Protein AF-0000000084953734 (afdb_homodimer)

Secondary structure (DSSP, 8-state):
--BTTTEEEEEEEEETTEEEEEEEE-TT-THHHHSSTTS----HHHHHHHHHHHHHHHHTSEEEEEEEEEEEE-S---TTT--EEEEEEEEEE-TTSEEEEEEEEEETTEEEEEEEEEEEEE-/--BTTTEEEEEEEEETTEEEEEEEE-TT-THHHHSSTTS----HHHHHHHHHHHHHHHHTSEEEEEEEEEEEE-S---TTT--EEEEEEEEEE-TTSEEEEEEEEEETTEEEEEEEEEEEEE-

Foldseek 3Di:
DCDPQQKHWDDWDADPQGIKTKMFGDLPHCVQCVPDHPQRWDDPVVVVVVVQVVRCVVVVFHKDFDDWPDKDFDDTDNCVVVGMKMWDWGWDADPVQKIWIWTFIADVPGTGMTTITIIHTDD/DCEPQQKHWDDWDADPFGIKTKMFGDLPHCVQCVPDHPQRWDDPVVVVVVVQVVRCVVVVFHKDFDDWPDKDFDDTDNCVVVGMKMWDWGWDADPVQKIWIWTFIADVPGTGMTTITIIHTDD

pLDDT: mean 95.84, std 5.37, range [70.44, 98.94]

Nearest PDB structures (foldseek):
  4h4g-assembly2_E-2  TM=8.664E-01  e=2.324E-06  Burkholderia thailandensis E264
  4h4g-assembly1_A  TM=8.401E-01  e=1.691E-05  Burkholderia thailandensis E264
  5buy-assembly1_C  TM=8.131E-01  e=1.912E-04  Francisella tularensis subsp. tularensis SCHU S4
  5byu-assembly1_D  TM=7.017E-01  e=2.161E-03  Legionella pneumophila subsp. pneumophila str. Philadelphia 1
  1tbu-assembly1_D  TM=6.366E-01  e=4.675E-03  Saccharomyces cerevisiae

Organism: Tannerella forsythia (strain ATCC 43037 / JCM 10827 / CCUG 21028 A / KCTC 5666 / FDC 338) (NCBI:txid203275)

InterPro domains:
  IPR029069 HotDog domain superfamily [SSF54637] (21-118)
  IPR054545 ApeI dehydratase-like [PF22818] (15-90)

Solvent-accessible surface area (backbone atoms only — not comparable to full-atom values): 12981 Å² total; per-residue (Å²): 116,47,70,76,59,45,28,38,83,73,44,79,44,81,47,99,54,33,38,33,35,35,32,36,48,40,62,79,35,68,63,33,58,55,74,36,69,96,50,50,48,61,55,64,51,55,56,54,50,48,50,52,54,52,50,24,64,73,66,71,52,48,69,43,74,37,30,39,57,33,34,40,46,71,44,85,44,34,38,89,79,49,40,55,40,34,39,44,36,37,55,47,72,46,95,85,56,40,30,40,37,33,38,40,34,26,48,91,92,45,65,31,30,41,41,32,36,33,31,34,72,58,131,118,48,70,77,60,46,27,39,83,75,45,78,43,81,48,98,53,32,38,33,36,36,32,36,47,40,63,80,37,68,62,35,59,55,73,35,69,96,51,49,48,60,55,65,51,54,55,55,50,48,51,51,54,51,49,24,64,72,66,71,53,50,68,40,75,37,32,39,58,34,35,38,45,71,45,87,44,34,39,89,79,49,40,54,40,34,39,43,36,36,55,46,73,46,94,82,56,38,30,40,38,35,39,41,34,26,47,91,92,46,65,31,31,41,44,32,36,32,30,34,72,58,133

Radius of gyration: 17.46 Å; Cα contacts (8 Å, |Δi|>4): 539; chains: 2; bounding box: 42×48×39 Å

Sequence (246 aa):
MLNNTFYTIRKRTDTEGGVDYRVSLNASHVIYEAHFPGNPVTPGVCIIQMVKELVEAYRDTTFLLRTIKNVKFMKVIDPRIVGELTFALNVTTQDDGMTIVSGIVGEGDTIFSKINLIFEEVKMLNNTFYTIRKRTDTEGGVDYRVSLNASHVIYEAHFPGNPVTPGVCIIQMVKELVEAYRDTTFLLRTIKNVKFMKVIDPRIVGELTFALNVTTQDDGMTIVSGIVGEGDTIFSKINLIFEEVK

Structure (mmCIF, N/CA/C/O backbone):
data_AF-0000000084953734-model_v1
#
loop_
_entity.id
_entity.type
_entity.pdbx_description
1 polymer '3-hydroxyacyl-ACP dehydratase'
#
loop_
_atom_site.group_PDB
_atom_site.id
_atom_site.type_symbol
_atom_site.label_atom_id
_atom_site.label_alt_id
_atom_site.label_comp_id
_atom_site.label_asym_id
_atom_site.label_entity_id
_atom_site.label_seq_id
_atom_site.pdbx_PDB_ins_code
_atom_site.Cartn_x
_atom_site.Cartn_y
_atom_site.Cartn_z
_atom_site.occupancy
_atom_site.B_iso_or_equiv
_atom_site.auth_seq_id
_atom_site.auth_comp_id
_atom_site.auth_asym_id
_atom_site.auth_atom_id
_atom_site.pdbx_PDB_model_num
ATOM 1 N N . MET A 1 1 ? -1.909 -4.004 -13.391 1 82 1 MET A N 1
ATOM 2 C CA . MET A 1 1 ? -1.635 -2.582 -13.211 1 82 1 MET A CA 1
ATOM 3 C C . MET A 1 1 ? -0.138 -2.303 -13.289 1 82 1 MET A C 1
ATOM 5 O O . MET A 1 1 ? 0.301 -1.466 -14.078 1 82 1 MET A O 1
ATOM 9 N N . LEU A 1 2 ? 0.682 -2.992 -12.555 1 90.12 2 LEU A N 1
ATOM 10 C CA . LEU A 1 2 ? 2.105 -2.688 -12.461 1 90.12 2 LEU A CA 1
ATOM 11 C C . LEU A 1 2 ? 2.92 -3.617 -13.352 1 90.12 2 LEU A C 1
ATOM 13 O O . LEU A 1 2 ? 4.023 -3.266 -13.781 1 90.12 2 LEU A O 1
ATOM 17 N N . ASN A 1 3 ? 2.32 -4.785 -13.602 1 90.44 3 ASN A N 1
ATOM 18 C CA . ASN A 1 3 ? 3.061 -5.758 -14.398 1 90.44 3 ASN A CA 1
ATOM 19 C C . ASN A 1 3 ? 3.271 -5.273 -15.828 1 90.44 3 ASN A C 1
ATOM 21 O O . ASN A 1 3 ? 2.348 -4.746 -16.453 1 90.44 3 ASN A O 1
ATOM 25 N N . ASN A 1 4 ? 4.473 -5.418 -16.266 1 92 4 ASN A N 1
ATOM 26 C CA . ASN A 1 4 ? 4.922 -5.09 -17.625 1 92 4 ASN A CA 1
ATOM 27 C C . ASN A 1 4 ? 5.148 -3.592 -17.781 1 92 4 ASN A C 1
ATOM 29 O O . ASN A 1 4 ? 5.406 -3.119 -18.891 1 92 4 ASN A O 1
ATOM 33 N N . THR A 1 5 ? 4.949 -2.834 -16.766 1 94.44 5 THR A N 1
ATOM 34 C CA . THR A 1 5 ? 5.336 -1.428 -16.75 1 94.44 5 THR A CA 1
ATOM 35 C C . THR A 1 5 ? 6.328 -1.154 -15.633 1 94.44 5 THR A C 1
ATOM 37 O O . THR A 1 5 ? 7.52 -0.959 -15.883 1 94.44 5 THR A O 1
ATOM 40 N N . PHE A 1 6 ? 5.895 -1.446 -14.492 1 96.69 6 PHE A N 1
ATOM 41 C CA . PHE A 1 6 ? 6.715 -1.192 -13.32 1 96.69 6 PHE A CA 1
ATOM 42 C C . PHE A 1 6 ? 7.648 -2.365 -13.047 1 96.69 6 PHE A C 1
ATOM 44 O O . PHE A 1 6 ? 8.781 -2.172 -12.602 1 96.69 6 PHE A O 1
ATOM 51 N N . TYR A 1 7 ? 7.125 -3.521 -13.297 1 98.31 7 TYR A N 1
ATOM 52 C CA . TYR A 1 7 ? 7.945 -4.719 -13.148 1 98.31 7 TYR A CA 1
ATOM 53 C C . TYR A 1 7 ? 7.586 -5.762 -14.203 1 98.31 7 TYR A C 1
ATOM 55 O O . TYR A 1 7 ? 6.582 -5.629 -14.898 1 98.31 7 TYR A O 1
ATOM 63 N N . THR A 1 8 ? 8.461 -6.773 -14.359 1 98.56 8 THR A N 1
ATOM 64 C CA . THR A 1 8 ? 8.234 -7.902 -15.25 1 98.56 8 THR A CA 1
ATOM 65 C C . THR A 1 8 ? 8.547 -9.219 -14.547 1 98.56 8 THR A C 1
ATOM 67 O O . THR A 1 8 ? 9.547 -9.328 -13.836 1 98.56 8 THR A O 1
ATOM 70 N N . ILE A 1 9 ? 7.68 -10.195 -14.727 1 98.69 9 ILE A N 1
ATOM 71 C CA . ILE A 1 9 ? 7.91 -11.523 -14.164 1 98.69 9 ILE A CA 1
ATOM 72 C C . ILE A 1 9 ? 8.953 -12.258 -15.008 1 98.69 9 ILE A C 1
ATOM 74 O O . ILE A 1 9 ? 8.805 -12.383 -16.219 1 98.69 9 ILE A O 1
ATOM 78 N N . ARG A 1 10 ? 9.953 -12.727 -14.328 1 98.56 10 ARG A N 1
ATOM 79 C CA . ARG A 1 10 ? 11.023 -13.438 -15.008 1 98.56 10 ARG A CA 1
ATOM 80 C C . ARG A 1 10 ? 10.875 -14.945 -14.836 1 98.56 10 ARG A C 1
ATOM 82 O O . ARG A 1 10 ? 11.219 -15.719 -15.742 1 98.56 10 ARG A O 1
ATOM 89 N N . LYS A 1 11 ? 10.406 -15.352 -13.688 1 98.62 11 LYS A N 1
ATOM 90 C CA . LYS A 1 11 ? 10.273 -16.766 -13.383 1 98.62 11 LYS A CA 1
ATOM 91 C C . LYS A 1 11 ? 9.211 -17.016 -12.312 1 98.62 11 LYS A C 1
ATOM 93 O O . LYS A 1 11 ? 9.102 -16.234 -11.352 1 98.62 11 LYS A O 1
ATOM 98 N N . ARG A 1 12 ? 8.438 -17.984 -12.484 1 98.75 12 ARG A N 1
ATOM 99 C CA . ARG A 1 12 ? 7.508 -18.484 -11.477 1 98.75 12 ARG A CA 1
ATOM 100 C C . ARG A 1 12 ? 7.867 -19.906 -11.062 1 98.75 12 ARG A C 1
ATOM 102 O O . ARG A 1 12 ? 8.164 -20.75 -11.914 1 98.75 12 ARG A O 1
ATOM 109 N N . THR A 1 13 ? 7.895 -20.203 -9.773 1 98.75 13 THR A N 1
ATOM 110 C CA . THR A 1 13 ? 8.125 -21.547 -9.25 1 98.75 13 THR A CA 1
ATOM 111 C C . THR A 1 13 ? 7.082 -21.891 -8.188 1 98.75 13 THR A C 1
ATOM 113 O O . THR A 1 13 ? 7.082 -21.312 -7.098 1 98.75 13 THR A O 1
ATOM 116 N N . ASP A 1 14 ? 6.273 -22.875 -8.539 1 98.56 14 ASP A N 1
ATOM 117 C CA . ASP A 1 14 ? 5.289 -23.312 -7.559 1 98.56 14 ASP A CA 1
ATOM 118 C C . ASP A 1 14 ? 5.949 -24.094 -6.426 1 98.56 14 ASP A C 1
ATOM 120 O O . ASP A 1 14 ? 6.844 -24.906 -6.664 1 98.56 14 ASP A O 1
ATOM 124 N N . THR A 1 15 ? 5.539 -23.734 -5.242 1 98.38 15 THR A N 1
ATOM 125 C CA . THR A 1 15 ? 6.031 -24.438 -4.066 1 98.38 15 THR A CA 1
ATOM 126 C C . THR A 1 15 ? 4.898 -25.203 -3.375 1 98.38 15 THR A C 1
ATOM 128 O O . THR A 1 15 ? 3.734 -25.078 -3.762 1 98.38 15 THR A O 1
ATOM 131 N N . GLU A 1 16 ? 5.215 -26.078 -2.4 1 96.75 16 GLU A N 1
ATOM 132 C CA . GLU A 1 16 ? 4.199 -26.859 -1.69 1 96.75 16 GLU A CA 1
ATOM 133 C C . GLU A 1 16 ? 3.203 -25.938 -0.986 1 96.75 16 GLU A C 1
ATOM 135 O O . GLU A 1 16 ? 2.01 -26.234 -0.926 1 96.75 16 GLU A O 1
ATOM 140 N N . GLY A 1 17 ? 3.596 -24.766 -0.57 1 97.56 17 GLY A N 1
ATOM 141 C CA . GLY A 1 17 ? 2.736 -23.906 0.231 1 97.56 17 GLY A CA 1
ATOM 142 C C . GLY A 1 17 ? 2.406 -22.578 -0.448 1 97.56 17 GLY A C 1
ATOM 143 O O . GLY A 1 17 ? 1.761 -21.719 0.146 1 97.56 17 GLY A O 1
ATOM 144 N N . GLY A 1 18 ? 2.848 -22.562 -1.749 1 98.62 18 GLY A N 1
ATOM 145 C CA . GLY A 1 18 ? 2.625 -21.266 -2.393 1 98.62 18 GLY A CA 1
ATOM 146 C C . GLY A 1 18 ? 3.393 -21.109 -3.691 1 98.62 18 GLY A C 1
ATOM 147 O O . GLY A 1 18 ? 3.312 -21.969 -4.574 1 98.62 18 GLY A O 1
ATOM 148 N N . VAL A 1 19 ? 4.059 -20.062 -3.82 1 98.88 19 VAL A N 1
ATOM 149 C CA . VAL A 1 19 ? 4.691 -19.75 -5.098 1 98.88 19 VAL A CA 1
ATOM 150 C C . VAL A 1 19 ? 5.848 -18.781 -4.883 1 98.88 19 VAL A C 1
ATOM 152 O O . VAL A 1 19 ? 5.77 -17.891 -4.027 1 98.88 19 VAL A O 1
ATOM 155 N N . ASP A 1 20 ? 6.934 -18.938 -5.637 1 98.88 20 ASP A N 1
ATOM 156 C CA . ASP A 1 20 ? 8.039 -17.984 -5.727 1 98.88 20 ASP A CA 1
ATOM 157 C C . ASP A 1 20 ? 8.062 -17.281 -7.086 1 98.88 20 ASP A C 1
ATOM 159 O O . ASP A 1 20 ? 7.848 -17.922 -8.117 1 98.88 20 ASP A O 1
ATOM 163 N N . TYR A 1 21 ? 8.234 -16.031 -7.047 1 98.88 21 TYR A N 1
ATOM 164 C CA . TYR A 1 21 ? 8.438 -15.281 -8.281 1 98.88 21 TYR A CA 1
ATOM 165 C C . TYR A 1 21 ? 9.781 -14.57 -8.281 1 98.88 21 TYR A C 1
ATOM 167 O O . TYR A 1 21 ? 10.203 -14.039 -7.25 1 98.88 21 TYR A O 1
ATOM 175 N N . ARG A 1 22 ? 10.453 -14.617 -9.359 1 98.81 22 ARG A N 1
ATOM 176 C CA . ARG A 1 22 ? 11.523 -13.672 -9.664 1 98.81 22 ARG A CA 1
ATOM 177 C C . ARG A 1 22 ? 11.031 -12.578 -10.609 1 98.81 22 ARG A C 1
ATOM 179 O O . ARG A 1 22 ? 10.43 -12.867 -11.648 1 98.81 22 ARG A O 1
ATOM 186 N N . VAL A 1 23 ? 11.266 -11.336 -10.227 1 98.75 23 VAL A N 1
ATOM 187 C CA . VAL A 1 23 ? 10.797 -10.234 -11.062 1 98.75 23 VAL A CA 1
ATOM 188 C C . VAL A 1 23 ? 11.922 -9.227 -11.273 1 98.75 23 VAL A C 1
ATOM 190 O O . VAL A 1 23 ? 12.836 -9.133 -10.461 1 98.75 23 VAL A O 1
ATOM 193 N N . SER A 1 24 ? 11.852 -8.516 -12.414 1 98.62 24 SER A N 1
ATOM 194 C CA . SER A 1 24 ? 12.734 -7.387 -12.672 1 98.62 24 SER A CA 1
ATOM 195 C C . SER A 1 24 ? 11.984 -6.062 -12.547 1 98.62 24 SER A C 1
ATOM 197 O O . SER A 1 24 ? 10.844 -5.941 -13 1 98.62 24 SER A O 1
ATOM 199 N N . LEU A 1 25 ? 12.688 -5.098 -11.93 1 98.12 25 LEU A N 1
ATOM 200 C CA . LEU A 1 25 ? 12.094 -3.771 -11.797 1 98.12 25 LEU A CA 1
ATOM 201 C C . LEU A 1 25 ? 12.5 -2.877 -12.961 1 98.12 25 LEU A C 1
ATOM 203 O O . LEU A 1 25 ? 13.633 -2.955 -13.445 1 98.12 25 LEU A O 1
ATOM 207 N N . ASN A 1 26 ? 11.586 -2.051 -13.383 1 97.19 26 ASN A N 1
ATOM 208 C CA . ASN A 1 26 ? 11.867 -1.02 -14.375 1 97.19 26 ASN A CA 1
ATOM 209 C C . ASN A 1 26 ? 12.375 0.262 -13.719 1 97.19 26 ASN A C 1
ATOM 211 O O . ASN A 1 26 ? 11.578 1.095 -13.281 1 97.19 26 ASN A O 1
ATOM 215 N N . ALA A 1 27 ? 13.672 0.483 -13.758 1 95.5 27 ALA A N 1
ATOM 216 C CA . ALA A 1 27 ? 14.305 1.595 -13.055 1 95.5 27 ALA A CA 1
ATOM 217 C C . ALA A 1 27 ? 13.922 2.932 -13.68 1 95.5 27 ALA A C 1
ATOM 219 O O . ALA A 1 27 ? 14.109 3.986 -13.07 1 95.5 27 ALA A O 1
ATOM 220 N N . SER A 1 28 ? 13.375 2.898 -14.867 1 94.31 28 SER A N 1
ATOM 221 C CA . SER A 1 28 ? 13.047 4.129 -15.586 1 94.31 28 SER A CA 1
ATOM 222 C C . SER A 1 28 ? 11.586 4.512 -15.383 1 94.31 28 SER A C 1
ATOM 224 O O . SER A 1 28 ? 11.102 5.473 -15.984 1 94.31 28 SER A O 1
ATOM 226 N N . HIS A 1 29 ? 10.898 3.744 -14.617 1 94.31 29 HIS A N 1
ATOM 227 C CA . HIS A 1 29 ? 9.484 4.027 -14.406 1 94.31 29 HIS A CA 1
ATOM 228 C C . HIS A 1 29 ? 9.281 5.402 -13.789 1 94.31 29 HIS A C 1
ATOM 230 O O . HIS A 1 29 ? 10.031 5.801 -12.891 1 94.31 29 HIS A O 1
ATOM 236 N N . VAL A 1 30 ? 8.281 6.086 -14.125 1 90.81 30 VAL A N 1
ATOM 237 C CA . VAL A 1 30 ? 7.996 7.473 -13.766 1 90.81 30 VAL A CA 1
ATOM 238 C C . VAL A 1 30 ? 7.773 7.578 -12.266 1 90.81 30 VAL A C 1
ATOM 240 O O . VAL A 1 30 ? 7.98 8.641 -11.672 1 90.81 30 VAL A O 1
ATOM 243 N N . ILE A 1 31 ? 7.414 6.516 -11.617 1 90.81 31 ILE A N 1
ATOM 244 C CA . ILE A 1 31 ? 7.102 6.531 -10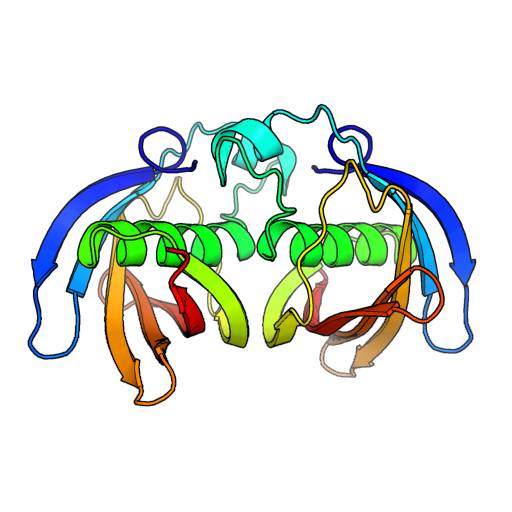.188 1 90.81 31 ILE A CA 1
ATOM 245 C C . ILE A 1 31 ? 8.344 6.922 -9.398 1 90.81 31 ILE A C 1
ATOM 247 O O . ILE A 1 31 ? 8.242 7.516 -8.32 1 90.81 31 ILE A O 1
ATOM 251 N N . TYR A 1 32 ? 9.547 6.57 -9.867 1 91.44 32 TYR A N 1
ATOM 252 C CA . TYR A 1 32 ? 10.789 6.812 -9.141 1 91.44 32 TYR A CA 1
ATOM 253 C C . TYR A 1 32 ? 11.172 8.289 -9.188 1 91.44 32 TYR A C 1
ATOM 255 O O . TYR A 1 32 ? 11.93 8.766 -8.344 1 91.44 32 TYR A O 1
ATOM 263 N N . GLU A 1 33 ? 10.695 8.969 -10.125 1 84.5 33 GLU A N 1
ATOM 264 C CA . GLU A 1 33 ? 10.914 10.414 -10.211 1 84.5 33 GLU A CA 1
ATOM 265 C C . GLU A 1 33 ? 9.922 11.172 -9.336 1 84.5 33 GLU A C 1
ATOM 267 O O . GLU A 1 33 ? 10.258 12.211 -8.766 1 84.5 33 GLU A O 1
ATOM 272 N N . ALA A 1 34 ? 8.711 10.641 -9.141 1 78.69 34 ALA A N 1
ATOM 273 C CA . ALA A 1 34 ? 7.609 11.305 -8.453 1 78.69 34 ALA A CA 1
ATOM 274 C C . ALA A 1 34 ? 7.707 11.109 -6.941 1 78.69 34 ALA A C 1
ATOM 276 O O . ALA A 1 34 ? 7.277 11.969 -6.168 1 78.69 34 ALA A O 1
ATOM 277 N N . HIS A 1 35 ? 8.102 10.094 -6.367 1 78 35 HIS A N 1
ATOM 278 C CA . HIS A 1 35 ? 8.07 9.719 -4.961 1 78 35 HIS A CA 1
ATOM 279 C C . HIS A 1 35 ? 9.211 10.367 -4.188 1 78 35 HIS A C 1
ATOM 281 O O . HIS A 1 35 ? 8.977 11.102 -3.223 1 78 35 HIS A O 1
ATOM 287 N N . PHE A 1 36 ? 10.492 10.25 -4.359 1 80.56 36 PHE A N 1
ATOM 288 C CA . PHE A 1 36 ? 11.695 10.812 -3.766 1 80.56 36 PHE A CA 1
ATOM 289 C C . PHE A 1 36 ? 12.641 11.328 -4.844 1 80.56 36 PHE A C 1
ATOM 291 O O . PHE A 1 36 ? 13.578 10.633 -5.238 1 80.56 36 PHE A O 1
ATOM 298 N N . PRO A 1 37 ? 12.383 12.57 -5.148 1 71.25 37 PRO A N 1
ATOM 299 C CA . PRO A 1 37 ? 13.219 13.055 -6.25 1 71.25 37 PRO A CA 1
ATOM 300 C C . PRO A 1 37 ? 14.711 12.992 -5.93 1 71.25 37 PRO A C 1
ATOM 302 O O . PRO A 1 37 ? 15.133 13.422 -4.852 1 71.25 37 PRO A O 1
ATOM 305 N N . GLY A 1 38 ? 15.508 12.484 -6.859 1 79.69 38 GLY A N 1
ATOM 306 C CA . GLY A 1 38 ? 16.953 12.375 -6.699 1 79.69 38 GLY A CA 1
ATOM 307 C C . GLY A 1 38 ? 17.375 11.133 -5.934 1 79.69 38 GLY A C 1
ATOM 308 O O . GLY A 1 38 ? 18.547 10.758 -5.949 1 79.69 38 GLY A O 1
ATOM 309 N N . ASN A 1 39 ? 16.453 10.445 -5.246 1 88.06 39 ASN A N 1
ATOM 310 C CA . ASN A 1 39 ? 16.672 9.219 -4.484 1 88.06 39 ASN A CA 1
ATOM 311 C C . ASN A 1 39 ? 15.609 8.172 -4.797 1 88.06 39 ASN A C 1
ATOM 313 O O . ASN A 1 39 ? 14.648 8.016 -4.039 1 88.06 39 ASN A O 1
ATOM 317 N N . PRO A 1 40 ? 15.867 7.473 -5.984 1 91.94 40 PRO A N 1
ATOM 318 C CA . PRO A 1 40 ? 14.82 6.543 -6.41 1 91.94 40 PRO A CA 1
ATOM 319 C C . PRO A 1 40 ? 14.656 5.359 -5.461 1 91.94 40 PRO A C 1
ATOM 321 O O . PRO A 1 40 ? 15.57 4.543 -5.32 1 91.94 40 PRO A O 1
ATOM 324 N N . VAL A 1 41 ? 13.594 5.355 -4.734 1 94.75 41 VAL A N 1
ATOM 325 C CA . VAL A 1 41 ? 13.25 4.277 -3.811 1 94.75 41 VAL A CA 1
ATOM 326 C C . VAL A 1 41 ? 11.906 3.672 -4.207 1 94.75 41 VAL A C 1
ATOM 328 O O . VAL A 1 41 ? 10.961 4.398 -4.527 1 94.75 41 VAL A O 1
ATOM 331 N N . THR A 1 42 ? 11.828 2.361 -4.215 1 96.5 42 THR A N 1
ATOM 332 C CA . THR A 1 42 ? 10.57 1.685 -4.508 1 96.5 42 THR A CA 1
ATOM 333 C C . THR A 1 42 ? 9.562 1.92 -3.391 1 96.5 42 THR A C 1
ATOM 335 O O . THR A 1 42 ? 9.805 1.561 -2.236 1 96.5 42 THR A O 1
ATOM 338 N N . PRO A 1 43 ? 8.469 2.482 -3.721 1 95.75 43 PRO A N 1
ATOM 339 C CA . PRO A 1 43 ? 7.484 2.719 -2.668 1 95.75 43 PRO A CA 1
ATOM 340 C C . PRO A 1 43 ? 6.965 1.425 -2.041 1 95.75 43 PRO A C 1
ATOM 342 O O . PRO A 1 43 ? 6.699 0.454 -2.754 1 95.75 43 PRO A O 1
ATOM 345 N N . GLY A 1 44 ? 6.801 1.402 -0.704 1 97.62 44 GLY A N 1
ATOM 346 C CA . GLY A 1 44 ? 6.312 0.228 0.001 1 97.62 44 GLY A CA 1
ATOM 347 C C . GLY A 1 44 ? 4.965 -0.25 -0.5 1 97.62 44 GLY A C 1
ATOM 348 O O . GLY A 1 44 ? 4.73 -1.455 -0.613 1 97.62 44 GLY A O 1
ATOM 349 N N . VAL A 1 45 ? 4.098 0.634 -0.813 1 97.75 45 VAL A N 1
ATOM 350 C CA . VAL A 1 45 ? 2.752 0.282 -1.253 1 97.75 45 VAL A CA 1
ATOM 351 C C . VAL A 1 45 ? 2.818 -0.425 -2.604 1 97.75 45 VAL A C 1
ATOM 353 O O . VAL A 1 45 ? 1.96 -1.252 -2.922 1 97.75 45 VAL A O 1
ATOM 356 N N . CYS A 1 46 ? 3.814 -0.117 -3.447 1 97.19 46 CYS A N 1
ATOM 357 C CA . CYS A 1 46 ? 3.994 -0.836 -4.703 1 97.19 46 CYS A CA 1
ATOM 358 C C . CYS A 1 46 ? 4.363 -2.293 -4.449 1 97.19 46 CYS A C 1
ATOM 360 O O . CYS A 1 46 ? 3.902 -3.188 -5.16 1 97.19 46 CYS A O 1
ATOM 362 N N . ILE A 1 47 ? 5.215 -2.516 -3.455 1 98.62 47 ILE A N 1
ATOM 363 C CA . ILE A 1 47 ? 5.586 -3.879 -3.088 1 98.62 47 ILE A CA 1
ATOM 364 C C . ILE A 1 47 ? 4.332 -4.676 -2.73 1 98.62 47 ILE A C 1
ATOM 366 O O . ILE A 1 47 ? 4.156 -5.805 -3.189 1 98.62 47 ILE A O 1
ATOM 370 N N . ILE A 1 48 ? 3.434 -4.086 -1.978 1 98.81 48 ILE A N 1
ATOM 371 C CA . ILE A 1 48 ? 2.197 -4.742 -1.567 1 98.81 48 ILE A CA 1
ATOM 372 C C . ILE A 1 48 ? 1.327 -5.016 -2.791 1 98.81 48 ILE A C 1
ATOM 374 O O . ILE A 1 48 ? 0.769 -6.105 -2.934 1 98.81 48 ILE A O 1
ATOM 378 N N . GLN A 1 49 ? 1.215 -4.016 -3.67 1 97.81 49 GLN A N 1
ATOM 379 C CA . GLN A 1 49 ? 0.434 -4.188 -4.891 1 97.81 49 GLN A CA 1
ATOM 380 C C . GLN A 1 49 ? 1.01 -5.301 -5.758 1 97.81 49 GLN A C 1
ATOM 382 O O . GLN A 1 49 ? 0.262 -6.082 -6.352 1 97.81 49 GLN A O 1
ATOM 387 N N . MET A 1 50 ? 2.33 -5.348 -5.836 1 98.5 50 MET A N 1
ATOM 388 C CA . MET A 1 50 ? 2.971 -6.422 -6.594 1 98.5 50 MET A CA 1
ATOM 389 C C . MET A 1 50 ? 2.596 -7.785 -6.027 1 98.5 50 MET A C 1
ATOM 391 O O . MET A 1 50 ? 2.289 -8.711 -6.781 1 98.5 50 MET A O 1
ATOM 395 N N . VAL A 1 51 ? 2.621 -7.898 -4.727 1 98.88 51 VAL A N 1
ATOM 396 C CA . VAL A 1 51 ? 2.254 -9.164 -4.098 1 98.88 51 VAL A CA 1
ATOM 397 C C . VAL A 1 51 ? 0.835 -9.555 -4.508 1 98.88 51 VAL A C 1
ATOM 399 O O . VAL A 1 51 ? 0.583 -10.703 -4.879 1 98.88 51 VAL A O 1
ATOM 402 N N . LYS A 1 52 ? -0.067 -8.609 -4.426 1 98.19 52 LYS A N 1
ATOM 403 C CA . LYS A 1 52 ? -1.44 -8.891 -4.836 1 98.19 52 LYS A CA 1
ATOM 404 C C . LYS A 1 52 ? -1.492 -9.406 -6.273 1 98.19 52 LYS A C 1
ATOM 406 O O . LYS A 1 52 ? -2.135 -10.422 -6.551 1 98.19 52 LYS A O 1
ATOM 411 N N . GLU A 1 53 ? -0.849 -8.688 -7.168 1 97.62 53 GLU A N 1
ATOM 412 C CA . GLU A 1 53 ? -0.888 -9.047 -8.578 1 97.62 53 GLU A CA 1
ATOM 413 C C . GLU A 1 53 ? -0.266 -10.422 -8.82 1 97.62 53 GLU A C 1
ATOM 415 O O . GLU A 1 53 ? -0.771 -11.203 -9.633 1 97.62 53 GLU A O 1
ATOM 420 N N . LEU A 1 54 ? 0.822 -10.727 -8.133 1 98.75 54 LEU A N 1
ATOM 421 C CA . LEU A 1 54 ? 1.509 -12 -8.289 1 98.75 54 LEU A CA 1
ATOM 422 C C . LEU A 1 54 ? 0.638 -13.148 -7.789 1 98.75 54 LEU A C 1
ATOM 424 O O . LEU A 1 54 ? 0.569 -14.203 -8.43 1 98.75 54 LEU A O 1
ATOM 428 N N . VAL A 1 55 ? -0.004 -12.945 -6.664 1 98.5 55 VAL A N 1
ATOM 429 C CA . VAL A 1 55 ? -0.85 -14.008 -6.129 1 98.5 55 VAL A CA 1
ATOM 430 C C . VAL A 1 55 ? -2.074 -14.195 -7.023 1 98.5 55 VAL A C 1
ATOM 432 O O . VAL A 1 55 ? -2.553 -15.32 -7.207 1 98.5 55 VAL A O 1
ATOM 435 N N . GLU A 1 56 ? -2.609 -13.07 -7.566 1 97.19 56 GLU A N 1
ATOM 436 C CA . GLU A 1 56 ? -3.705 -13.188 -8.523 1 97.19 56 GLU A CA 1
ATOM 437 C C . GLU A 1 56 ? -3.293 -14.008 -9.734 1 97.19 56 GLU A C 1
ATOM 439 O O . GLU A 1 56 ? -4.066 -14.836 -10.227 1 97.19 56 GLU A O 1
ATOM 444 N N . ALA A 1 57 ? -2.086 -13.812 -10.242 1 97.56 57 ALA A N 1
ATOM 445 C CA . ALA A 1 57 ? -1.569 -14.602 -11.359 1 97.56 57 ALA A CA 1
ATOM 446 C C . ALA A 1 57 ? -1.42 -16.062 -10.969 1 97.56 57 ALA A C 1
ATOM 448 O O . ALA A 1 57 ? -1.742 -16.953 -11.758 1 97.56 57 ALA A O 1
ATOM 449 N N . TYR A 1 58 ? -0.998 -16.297 -9.781 1 98.5 58 TYR A N 1
ATOM 450 C CA . TYR A 1 58 ? -0.795 -17.641 -9.266 1 98.5 58 TYR A CA 1
ATOM 451 C C . TYR A 1 58 ? -2.119 -18.391 -9.156 1 98.5 58 TYR A C 1
ATOM 453 O O . TYR A 1 58 ? -2.213 -19.562 -9.539 1 98.5 58 TYR A O 1
ATOM 461 N N . ARG A 1 59 ? -3.113 -17.688 -8.711 1 97.44 59 ARG A N 1
ATOM 462 C CA . ARG A 1 59 ? -4.391 -18.328 -8.414 1 97.44 59 ARG A CA 1
ATOM 463 C C . ARG A 1 59 ? -5.375 -18.156 -9.57 1 97.44 59 ARG A C 1
ATOM 465 O O . ARG A 1 59 ? -6.465 -18.719 -9.555 1 97.44 59 ARG A O 1
ATOM 472 N N . ASP A 1 60 ? -5 -17.328 -10.555 1 96 60 ASP A N 1
ATOM 473 C CA . ASP A 1 60 ? -5.844 -17.031 -11.703 1 96 60 ASP A CA 1
ATOM 474 C C . ASP A 1 60 ? -7.211 -16.516 -11.266 1 96 60 ASP A C 1
ATOM 476 O O . ASP A 1 60 ? -8.242 -17.047 -11.672 1 96 60 ASP A O 1
ATOM 480 N N . THR A 1 61 ? -7.207 -15.602 -10.398 1 94.94 61 THR A N 1
ATOM 481 C CA . THR A 1 61 ? -8.414 -14.969 -9.875 1 94.94 61 THR A CA 1
ATOM 482 C C . THR A 1 61 ? -8.148 -13.516 -9.5 1 94.94 61 THR A C 1
ATOM 484 O O . THR A 1 61 ? -7.023 -13.031 -9.617 1 94.94 61 THR A O 1
ATOM 487 N N . THR A 1 62 ? -9.156 -12.75 -9.117 1 93.75 62 THR A N 1
ATOM 488 C CA . THR A 1 62 ? -9.055 -11.375 -8.664 1 93.75 62 THR A CA 1
ATOM 489 C C . THR A 1 62 ? -9.281 -11.289 -7.156 1 93.75 62 THR A C 1
ATOM 491 O O . THR A 1 62 ? -10.172 -11.953 -6.617 1 93.75 62 THR A O 1
ATOM 494 N N . PHE A 1 63 ? -8.469 -10.453 -6.504 1 95.25 63 PHE A N 1
ATOM 495 C CA . PHE A 1 63 ? -8.547 -10.344 -5.051 1 95.25 63 PHE A CA 1
ATOM 496 C C . PHE A 1 63 ? -8.836 -8.914 -4.629 1 95.25 63 PHE A C 1
ATOM 498 O O . PHE A 1 63 ? -8.43 -7.961 -5.305 1 95.25 63 PHE A O 1
ATOM 505 N N . LEU A 1 64 ? -9.594 -8.805 -3.551 1 95.75 64 LEU A N 1
ATOM 506 C CA . LEU A 1 64 ? -9.68 -7.574 -2.768 1 95.75 64 LEU A CA 1
ATOM 507 C C . LEU A 1 64 ? -8.789 -7.652 -1.531 1 95.75 64 LEU A C 1
ATOM 509 O O . LEU A 1 64 ? -8.812 -8.656 -0.81 1 95.75 64 LEU A O 1
ATOM 513 N N . LEU A 1 65 ? -7.938 -6.68 -1.323 1 98 65 LEU A N 1
ATOM 514 C CA . LEU A 1 65 ? -7.152 -6.586 -0.096 1 98 65 LEU A CA 1
ATOM 515 C C . LEU A 1 65 ? -8.039 -6.227 1.091 1 98 65 LEU A C 1
ATOM 517 O O . LEU A 1 65 ? -8.617 -5.137 1.132 1 98 65 LEU A O 1
ATOM 521 N N . ARG A 1 66 ? -8.117 -7.148 2.07 1 98.5 66 ARG A N 1
ATOM 522 C CA . ARG A 1 66 ? -9.039 -6.934 3.184 1 98.5 66 ARG A CA 1
ATOM 523 C C . ARG A 1 66 ? -8.289 -6.434 4.418 1 98.5 66 ARG A C 1
ATOM 525 O O . ARG A 1 66 ? -8.773 -5.551 5.129 1 98.5 66 ARG A O 1
ATOM 532 N N . THR A 1 67 ? -7.176 -7.086 4.68 1 98.88 67 THR A N 1
ATOM 533 C CA . THR A 1 67 ? -6.406 -6.738 5.867 1 98.88 67 THR A CA 1
ATOM 534 C C . THR A 1 67 ? -4.906 -6.809 5.582 1 98.88 67 THR A C 1
ATOM 536 O O . THR A 1 67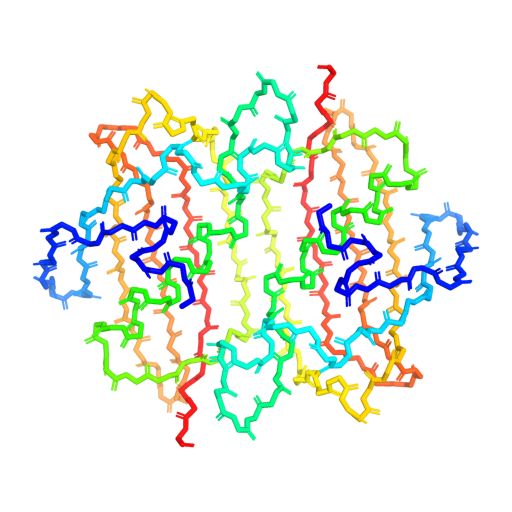 ? -4.441 -7.738 4.918 1 98.88 67 THR A O 1
ATOM 539 N N . ILE A 1 68 ? -4.23 -5.805 5.949 1 98.94 68 ILE A N 1
ATOM 540 C CA . ILE A 1 68 ? -2.787 -5.918 6.125 1 98.94 68 ILE A CA 1
ATOM 541 C C . ILE A 1 68 ? -2.467 -6.203 7.59 1 98.94 68 ILE A C 1
ATOM 543 O O . ILE A 1 68 ? -2.57 -5.316 8.438 1 98.94 68 ILE A O 1
ATOM 547 N N . LYS A 1 69 ? -2.123 -7.441 7.828 1 98.88 69 LYS A N 1
ATOM 548 C CA . LYS A 1 69 ? -1.861 -7.844 9.203 1 98.88 69 LYS A CA 1
ATOM 549 C C . LYS A 1 69 ? -0.558 -7.238 9.719 1 98.88 69 LYS A C 1
ATOM 551 O O . LYS A 1 69 ? -0.491 -6.766 10.852 1 98.88 69 LYS A O 1
ATOM 556 N N . ASN A 1 70 ? 0.444 -7.348 8.922 1 98.81 70 ASN A N 1
ATOM 557 C CA . ASN A 1 70 ? 1.743 -6.754 9.219 1 98.81 70 ASN A CA 1
ATOM 558 C C . ASN A 1 70 ? 2.646 -6.742 7.988 1 98.81 70 ASN A C 1
ATOM 560 O O . ASN A 1 70 ? 2.744 -7.742 7.273 1 98.81 70 ASN A O 1
ATOM 564 N N . VAL A 1 71 ? 3.264 -5.645 7.77 1 98.94 71 VAL A N 1
ATOM 565 C CA . VAL A 1 71 ? 4.332 -5.555 6.781 1 98.94 71 VAL A CA 1
ATOM 566 C C . VAL A 1 71 ? 5.504 -4.758 7.355 1 98.94 71 VAL A C 1
ATOM 568 O O . VAL A 1 71 ? 5.309 -3.678 7.918 1 98.94 71 VAL A O 1
ATOM 571 N N . LYS A 1 72 ? 6.66 -5.281 7.262 1 98.94 72 LYS A N 1
ATOM 572 C CA . LYS A 1 72 ? 7.891 -4.594 7.648 1 98.94 72 LYS A CA 1
ATOM 573 C C . LYS A 1 72 ? 8.789 -4.348 6.438 1 98.94 72 LYS A C 1
ATOM 575 O O . LYS A 1 72 ? 9.094 -5.277 5.691 1 98.94 72 LYS A O 1
ATOM 580 N N . PHE A 1 73 ? 9.086 -3.127 6.23 1 98.81 73 PHE A N 1
ATOM 581 C CA . PHE A 1 73 ? 10.039 -2.744 5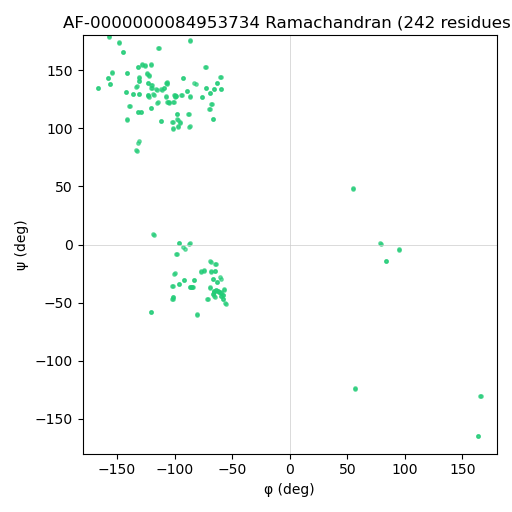.199 1 98.81 73 PHE A CA 1
ATOM 582 C C . PHE A 1 73 ? 11.422 -2.521 5.797 1 98.81 73 PHE A C 1
ATOM 584 O O . PHE A 1 73 ? 11.727 -1.432 6.285 1 98.81 73 PHE A O 1
ATOM 591 N N . MET A 1 74 ? 12.227 -3.467 5.629 1 98.19 74 MET A N 1
ATOM 592 C CA . MET A 1 74 ? 13.477 -3.557 6.383 1 98.19 74 MET A CA 1
ATOM 593 C C . MET A 1 74 ? 14.57 -2.725 5.727 1 98.19 74 MET A C 1
ATOM 595 O O . MET A 1 74 ? 15.469 -2.225 6.406 1 98.19 74 MET A O 1
ATOM 599 N N . LYS A 1 75 ? 14.602 -2.686 4.48 1 97.5 75 LYS A N 1
ATOM 600 C CA . LYS A 1 75 ? 15.562 -1.933 3.676 1 97.5 75 LYS A CA 1
ATOM 601 C C . LYS A 1 75 ? 14.891 -1.32 2.449 1 97.5 75 LYS A C 1
ATOM 603 O O . LYS A 1 75 ? 13.945 -1.893 1.901 1 97.5 75 LYS A O 1
ATOM 608 N N . VAL A 1 76 ? 15.367 -0.186 2.047 1 96.75 76 VAL A N 1
ATOM 609 C CA . VAL A 1 76 ? 14.836 0.439 0.84 1 96.75 76 VAL A CA 1
ATOM 610 C C . VAL A 1 76 ? 15.32 -0.323 -0.392 1 96.75 76 VAL A C 1
ATOM 612 O O . VAL A 1 76 ? 16.344 -1.003 -0.345 1 96.75 76 VAL A O 1
ATOM 615 N N . ILE A 1 77 ? 14.539 -0.257 -1.428 1 97.88 77 ILE A N 1
ATOM 616 C CA . ILE A 1 77 ? 14.891 -0.855 -2.713 1 97.88 77 ILE A CA 1
ATOM 617 C C . ILE A 1 77 ? 15.141 0.244 -3.742 1 97.88 77 ILE A C 1
ATOM 619 O O . ILE A 1 77 ? 14.203 0.926 -4.168 1 97.88 77 ILE A O 1
ATOM 623 N N . ASP A 1 78 ? 16.406 0.448 -4.062 1 96.75 78 ASP A N 1
ATOM 624 C CA . ASP A 1 78 ? 16.812 1.287 -5.191 1 96.75 78 ASP A CA 1
ATOM 625 C C . ASP A 1 78 ? 16.875 0.473 -6.484 1 96.75 78 ASP A C 1
ATOM 627 O O . ASP A 1 78 ? 17.719 -0.411 -6.617 1 96.75 78 ASP A O 1
ATOM 631 N N . PRO A 1 79 ? 15.977 0.762 -7.41 1 96.25 79 PRO A N 1
ATOM 632 C CA . PRO A 1 79 ? 15.875 -0.099 -8.586 1 96.25 79 PRO A CA 1
ATOM 633 C C . PRO A 1 79 ? 17.141 -0.06 -9.453 1 96.25 79 PRO A C 1
ATOM 635 O O . PRO A 1 79 ? 17.312 -0.906 -10.336 1 96.25 79 PRO A O 1
ATOM 638 N N . ARG A 1 80 ? 18.031 0.939 -9.289 1 95.88 80 ARG A N 1
ATOM 639 C CA . ARG A 1 80 ? 19.281 1.024 -10.031 1 95.88 80 ARG A CA 1
ATOM 640 C C . ARG A 1 80 ? 20.312 0.05 -9.477 1 95.88 80 ARG A C 1
ATOM 642 O O . ARG A 1 80 ? 21.266 -0.311 -10.164 1 95.88 80 ARG A O 1
ATOM 649 N N . ILE A 1 81 ? 20.094 -0.3 -8.211 1 95.56 81 ILE A N 1
ATOM 650 C CA . ILE A 1 81 ? 21.016 -1.181 -7.5 1 95.56 81 ILE A CA 1
ATOM 651 C C . ILE A 1 81 ? 20.438 -2.594 -7.449 1 95.56 81 ILE A C 1
ATOM 653 O O . ILE A 1 81 ? 21.141 -3.564 -7.77 1 95.56 81 ILE A O 1
ATOM 657 N N . VAL A 1 82 ? 19.156 -2.672 -7.086 1 94.81 82 VAL A N 1
ATOM 658 C CA . VAL A 1 82 ? 18.438 -3.936 -7 1 94.81 82 VAL A CA 1
ATOM 659 C C . VAL A 1 82 ? 17.547 -4.113 -8.242 1 94.81 82 VAL A C 1
ATOM 661 O O . VAL A 1 82 ? 16.438 -3.59 -8.297 1 94.81 82 VAL A O 1
ATOM 664 N N . GLY A 1 83 ? 17.922 -4.805 -9.141 1 90.19 83 GLY A N 1
ATOM 665 C CA . GLY A 1 83 ? 17.188 -4.934 -10.383 1 90.19 83 GLY A CA 1
ATOM 666 C C . GLY A 1 83 ? 16.203 -6.09 -10.367 1 90.19 83 GLY A C 1
ATOM 667 O O . GLY A 1 83 ? 15.258 -6.121 -11.164 1 90.19 83 GLY A O 1
ATOM 668 N N . GLU A 1 84 ? 16.625 -7.113 -9.57 1 97 84 GLU A N 1
ATOM 669 C CA . GLU A 1 84 ? 15.773 -8.289 -9.492 1 97 84 GLU A CA 1
ATOM 670 C C . GLU A 1 84 ? 15.383 -8.586 -8.047 1 97 84 GLU A C 1
ATOM 672 O O . GLU A 1 84 ? 16.203 -8.469 -7.137 1 97 84 GLU A O 1
ATOM 677 N N . LEU A 1 85 ? 14.133 -8.945 -7.938 1 98.69 85 LEU A N 1
ATOM 678 C CA . LEU A 1 85 ? 13.594 -9.289 -6.629 1 98.69 85 LEU A CA 1
ATOM 679 C C . LEU A 1 85 ? 12.984 -10.688 -6.648 1 98.69 85 LEU A C 1
ATOM 681 O O . LEU A 1 85 ? 12.461 -11.133 -7.672 1 98.69 85 LEU A O 1
ATOM 685 N N . THR A 1 86 ? 13.094 -11.336 -5.504 1 98.81 86 THR A N 1
ATOM 686 C CA . THR A 1 86 ? 12.375 -12.586 -5.285 1 98.81 86 THR A CA 1
ATOM 687 C C . THR A 1 86 ? 11.219 -12.383 -4.309 1 98.81 86 THR A C 1
ATOM 689 O O . THR A 1 86 ? 11.398 -11.773 -3.248 1 98.81 86 THR A O 1
ATOM 692 N N . PHE A 1 87 ? 10.07 -12.781 -4.699 1 98.94 87 PHE A N 1
ATOM 693 C CA . PHE A 1 87 ? 8.906 -12.906 -3.832 1 98.94 87 PHE A CA 1
ATOM 694 C C . PHE A 1 87 ? 8.672 -14.359 -3.447 1 98.94 87 PHE A C 1
ATOM 696 O O . PHE A 1 87 ? 8.297 -15.18 -4.289 1 98.94 87 PHE A O 1
ATOM 703 N N . ALA A 1 88 ? 8.984 -14.719 -2.223 1 98.94 88 ALA A N 1
ATOM 704 C CA . ALA A 1 88 ? 8.68 -16.047 -1.686 1 98.94 88 ALA A CA 1
ATOM 705 C C . ALA A 1 88 ? 7.395 -16.016 -0.863 1 98.94 88 ALA A C 1
ATOM 707 O O . ALA A 1 88 ? 7.375 -15.508 0.259 1 98.94 88 ALA A O 1
ATOM 708 N N . LEU A 1 89 ? 6.34 -16.609 -1.443 1 98.94 89 LEU A N 1
ATOM 709 C CA . LEU A 1 89 ? 5.012 -16.359 -0.887 1 98.94 89 LEU A CA 1
ATOM 710 C C . LEU A 1 89 ? 4.336 -17.656 -0.491 1 98.94 89 LEU A C 1
ATOM 712 O O . LEU A 1 89 ? 4.27 -18.594 -1.29 1 98.94 89 LEU A O 1
ATOM 716 N N . ASN A 1 90 ? 3.879 -17.75 0.679 1 98.94 90 ASN A N 1
ATOM 717 C CA . ASN A 1 90 ? 2.932 -18.766 1.122 1 98.94 90 ASN A CA 1
ATOM 718 C C . ASN A 1 90 ? 1.487 -18.312 0.921 1 98.94 90 ASN A C 1
ATOM 720 O O . ASN A 1 90 ? 1.136 -17.172 1.256 1 98.94 90 ASN A O 1
ATOM 724 N N . VAL A 1 91 ? 0.68 -19.141 0.353 1 98.88 91 VAL A N 1
ATOM 725 C CA . VAL A 1 91 ? -0.695 -18.781 0.021 1 98.88 91 VAL A CA 1
ATOM 726 C C . VAL A 1 91 ? -1.651 -19.844 0.557 1 98.88 91 VAL A C 1
ATOM 728 O O . VAL A 1 91 ? -1.625 -21 0.111 1 98.88 91 VAL A O 1
ATOM 731 N N . THR A 1 92 ? -2.434 -19.484 1.465 1 98.44 92 THR A N 1
ATOM 732 C CA . THR A 1 92 ? -3.375 -20.438 2.061 1 98.44 92 THR A CA 1
ATOM 733 C C . THR A 1 92 ? -4.781 -19.844 2.094 1 98.44 92 THR A C 1
ATOM 735 O O . THR A 1 92 ? -4.977 -18.719 2.561 1 98.44 92 THR A O 1
ATOM 738 N N . THR A 1 93 ? -5.711 -20.594 1.608 1 97.75 93 THR A N 1
ATOM 739 C CA . THR A 1 93 ? -7.105 -20.172 1.691 1 97.75 93 THR A CA 1
ATOM 740 C C . THR A 1 93 ? -7.809 -20.859 2.861 1 97.75 93 THR A C 1
ATOM 742 O O . THR A 1 93 ? -7.75 -22.078 3.002 1 97.75 93 THR A O 1
ATOM 745 N N . GLN A 1 94 ? -8.398 -20 3.635 1 97.5 94 GLN A N 1
ATOM 746 C CA . GLN A 1 94 ? -9.078 -20.5 4.828 1 97.5 94 GLN A CA 1
ATOM 747 C C . GLN A 1 94 ? -10.516 -20.922 4.516 1 97.5 94 GLN A C 1
ATOM 749 O O . GLN A 1 94 ? -11.016 -20.656 3.418 1 97.5 94 GLN A O 1
ATOM 754 N N . ASP A 1 95 ? -11.195 -21.484 5.555 1 95.69 95 ASP A N 1
ATOM 755 C CA . ASP A 1 95 ? -12.547 -22.016 5.387 1 95.69 95 ASP A CA 1
ATOM 756 C C . ASP A 1 95 ? -13.547 -20.891 5.137 1 95.69 95 ASP A C 1
ATOM 758 O O . ASP A 1 95 ? -14.57 -21.094 4.469 1 95.69 95 ASP A O 1
ATOM 762 N N . ASP A 1 96 ? -13.203 -19.781 5.562 1 95 96 ASP A N 1
ATOM 763 C CA . ASP A 1 96 ? -14.133 -18.672 5.426 1 95 96 ASP A CA 1
ATOM 764 C C . ASP A 1 96 ? -13.977 -17.984 4.066 1 95 96 ASP A C 1
ATOM 766 O O . ASP A 1 96 ? -14.609 -16.969 3.803 1 95 96 ASP A O 1
ATOM 770 N N . GLY A 1 97 ? -13.117 -18.484 3.299 1 94.62 97 GLY A N 1
ATOM 771 C CA . GLY A 1 97 ? -12.938 -17.953 1.956 1 94.62 97 GLY A CA 1
ATOM 772 C C . GLY A 1 97 ? -11.836 -16.922 1.868 1 94.62 97 GLY A C 1
ATOM 773 O O . GLY A 1 97 ? -11.484 -16.469 0.774 1 94.62 97 GLY A O 1
ATOM 774 N N . MET A 1 98 ? -11.242 -16.547 2.988 1 98.25 98 MET A N 1
ATOM 775 C CA . MET A 1 98 ? -10.148 -15.578 3.002 1 98.25 98 MET A CA 1
ATOM 776 C C . MET A 1 98 ? -8.828 -16.25 2.656 1 98.25 98 MET A C 1
ATOM 778 O O . MET A 1 98 ? -8.57 -17.375 3.078 1 98.25 98 MET A O 1
ATOM 782 N N . THR A 1 99 ? -8.109 -15.594 1.896 1 98.75 99 THR A N 1
ATOM 783 C CA . THR A 1 99 ? -6.789 -16.094 1.525 1 98.75 99 THR A CA 1
ATOM 784 C C . THR A 1 99 ? -5.695 -15.328 2.264 1 98.75 99 THR A C 1
ATOM 786 O O . THR A 1 99 ? -5.594 -14.102 2.139 1 98.75 99 THR A O 1
ATOM 789 N N . ILE A 1 100 ? -4.887 -16.078 3.008 1 98.88 100 ILE A N 1
ATOM 790 C CA . ILE A 1 100 ? -3.746 -15.492 3.713 1 98.88 100 ILE A CA 1
ATOM 791 C C . ILE A 1 100 ? -2.492 -15.609 2.852 1 98.88 100 ILE A C 1
ATOM 793 O O . ILE A 1 100 ? -2.182 -16.688 2.342 1 98.88 100 ILE A O 1
ATOM 797 N N . VAL A 1 101 ? -1.791 -14.531 2.643 1 98.94 101 VAL A N 1
ATOM 798 C CA . VAL A 1 101 ? -0.518 -14.508 1.932 1 98.94 101 VAL A CA 1
ATOM 799 C C . VAL A 1 101 ? 0.579 -13.969 2.848 1 98.94 101 VAL A C 1
ATOM 801 O O . VAL A 1 101 ? 0.498 -12.836 3.322 1 98.94 101 VAL A O 1
ATOM 804 N N . SER A 1 102 ? 1.509 -14.742 3.125 1 98.94 102 SER A N 1
ATOM 805 C CA . SER A 1 102 ? 2.684 -14.344 3.895 1 98.94 102 SER A CA 1
ATOM 806 C C . SER A 1 102 ? 3.971 -14.672 3.145 1 98.94 102 SER A C 1
ATOM 808 O O . SER A 1 102 ? 3.975 -15.516 2.248 1 98.94 102 SER A O 1
ATOM 810 N N . GLY A 1 103 ? 5 -13.938 3.449 1 98.81 103 GLY A N 1
ATOM 811 C CA . GLY A 1 103 ? 6.262 -14.258 2.797 1 98.81 103 GLY A CA 1
ATOM 812 C C . GLY A 1 103 ? 7.281 -13.148 2.887 1 98.81 103 GLY A C 1
ATOM 813 O O . GLY A 1 103 ? 7.191 -12.281 3.762 1 98.81 103 GLY A O 1
ATOM 814 N N . ILE A 1 104 ? 8.312 -13.273 2.035 1 98.81 104 ILE A N 1
ATOM 815 C CA . ILE A 1 104 ? 9.453 -12.367 2.066 1 98.81 104 ILE A CA 1
ATOM 816 C C . ILE A 1 104 ? 9.75 -11.867 0.656 1 98.81 104 ILE A C 1
ATOM 818 O O . ILE A 1 104 ? 9.609 -12.609 -0.317 1 98.81 104 ILE A O 1
ATOM 822 N N . VAL A 1 105 ? 10.102 -10.609 0.545 1 98.88 105 VAL A N 1
ATOM 823 C CA . VAL A 1 105 ? 10.664 -10.023 -0.667 1 98.88 105 VAL A CA 1
ATOM 824 C C . VAL A 1 105 ? 12.156 -9.773 -0.478 1 98.88 105 VAL A C 1
ATOM 826 O O . VAL A 1 105 ? 12.57 -9.133 0.489 1 98.88 105 VAL A O 1
ATOM 829 N N . GLY A 1 106 ? 12.953 -10.328 -1.325 1 98.75 106 GLY A N 1
ATOM 830 C CA . GLY A 1 106 ? 14.383 -10.211 -1.112 1 98.75 106 GLY A CA 1
ATOM 831 C C . GLY A 1 106 ? 15.195 -10.391 -2.383 1 98.75 106 GLY A C 1
ATOM 832 O O . GLY A 1 106 ? 14.625 -10.508 -3.473 1 98.75 106 GLY A O 1
ATOM 833 N N . GLU A 1 107 ? 16.391 -10.289 -2.268 1 97.56 107 GLU A N 1
ATOM 834 C CA . GLU A 1 107 ? 17.422 -10.609 -3.252 1 97.56 107 GLU A CA 1
ATOM 835 C C . GLU A 1 107 ? 18.625 -11.289 -2.598 1 97.56 107 GLU A C 1
ATOM 837 O O . GLU A 1 107 ? 19.312 -10.68 -1.772 1 97.56 107 GLU A O 1
ATOM 842 N N . GLY A 1 108 ? 18.922 -12.547 -3.023 1 94.44 108 GLY A N 1
ATOM 843 C CA . GLY A 1 108 ? 19.953 -13.305 -2.324 1 94.44 108 GLY A CA 1
ATOM 844 C C . GLY A 1 108 ? 19.672 -13.453 -0.84 1 94.44 108 GLY A C 1
ATOM 845 O O . GLY A 1 108 ? 18.594 -13.906 -0.448 1 94.44 108 GLY A O 1
ATOM 846 N N . ASP A 1 109 ? 20.656 -13.008 -0.037 1 95.75 109 ASP A N 1
ATOM 847 C CA . ASP A 1 109 ? 20.5 -13.141 1.408 1 95.75 109 ASP A CA 1
ATOM 848 C C . ASP A 1 109 ? 19.844 -11.898 2.016 1 95.75 109 ASP A C 1
ATOM 850 O O . ASP A 1 109 ? 19.547 -11.875 3.211 1 95.75 109 ASP A O 1
ATOM 854 N N . THR A 1 110 ? 19.609 -10.938 1.207 1 98.25 110 THR A N 1
ATOM 855 C CA . THR A 1 110 ? 19.047 -9.688 1.706 1 98.25 110 THR A CA 1
ATOM 856 C C . THR A 1 110 ? 17.516 -9.758 1.762 1 98.25 110 THR A C 1
ATOM 858 O O . THR A 1 110 ? 16.875 -10.148 0.786 1 98.25 110 THR A O 1
ATOM 861 N N . ILE A 1 111 ? 16.938 -9.461 2.889 1 98.75 111 ILE A N 1
ATOM 862 C CA . ILE A 1 111 ? 15.484 -9.344 3.039 1 98.75 111 ILE A CA 1
ATOM 863 C C . ILE A 1 111 ? 15.078 -7.871 3.021 1 98.75 111 ILE A C 1
ATOM 865 O O . ILE A 1 111 ? 15.578 -7.074 3.816 1 98.75 111 ILE A O 1
ATOM 869 N N . PHE A 1 112 ? 14.234 -7.465 2.141 1 98.81 112 PHE A N 1
ATOM 870 C CA . PHE A 1 112 ? 13.766 -6.086 2.027 1 98.81 112 PHE A CA 1
ATOM 871 C C . PHE A 1 112 ? 12.438 -5.898 2.758 1 98.81 112 PHE A C 1
ATOM 873 O O . PHE A 1 112 ? 12.172 -4.824 3.299 1 98.81 112 PHE A O 1
ATOM 880 N N . SER A 1 113 ? 11.562 -6.934 2.762 1 98.88 113 SER A N 1
ATOM 881 C CA . SER A 1 113 ? 10.273 -6.805 3.436 1 98.88 113 SER A CA 1
ATOM 882 C C . SER A 1 113 ? 9.742 -8.164 3.875 1 98.88 113 SER A C 1
ATOM 884 O O . SER A 1 113 ? 10.047 -9.188 3.256 1 98.88 113 SER A O 1
ATOM 886 N N . LYS A 1 114 ? 9.055 -8.234 4.918 1 98.94 114 LYS A N 1
ATOM 887 C CA . LYS A 1 114 ? 8.203 -9.328 5.375 1 98.94 114 LYS A CA 1
ATOM 888 C C . LYS A 1 114 ? 6.727 -8.93 5.316 1 98.94 114 LYS A C 1
ATOM 890 O O . LYS A 1 114 ? 6.355 -7.836 5.73 1 98.94 114 LYS A O 1
ATOM 895 N N . ILE A 1 115 ? 5.934 -9.82 4.77 1 98.81 115 ILE A N 1
ATOM 896 C CA . ILE A 1 115 ? 4.566 -9.391 4.496 1 98.81 115 ILE A CA 1
ATOM 897 C C . ILE A 1 115 ? 3.582 -10.43 5.035 1 98.81 115 ILE A C 1
ATOM 899 O O . ILE A 1 115 ? 3.863 -11.633 5.016 1 98.81 115 ILE A O 1
ATOM 903 N N . ASN A 1 116 ? 2.502 -10.094 5.535 1 98.94 116 ASN A N 1
ATOM 904 C CA . ASN A 1 116 ? 1.342 -10.867 5.957 1 98.94 116 ASN A CA 1
ATOM 905 C C . ASN A 1 116 ? 0.035 -10.156 5.621 1 98.94 116 ASN A C 1
ATOM 907 O O . ASN A 1 116 ? -0.299 -9.141 6.234 1 98.94 116 ASN A O 1
ATOM 911 N N . LEU A 1 117 ? -0.65 -10.641 4.668 1 98.94 117 LEU A N 1
ATOM 912 C CA . LEU A 1 117 ? -1.819 -9.992 4.078 1 98.94 117 LEU A CA 1
ATOM 913 C C . LEU A 1 117 ? -3.008 -10.945 4.047 1 98.94 117 LEU A C 1
ATOM 915 O O . LEU A 1 117 ? -2.83 -12.172 4.02 1 98.94 117 LEU A O 1
ATOM 919 N N . ILE A 1 118 ? -4.176 -10.445 4.035 1 98.94 118 ILE A N 1
ATOM 920 C CA . ILE A 1 118 ? -5.41 -11.211 3.854 1 98.94 118 ILE A CA 1
ATOM 921 C C . ILE A 1 118 ? -6.184 -10.656 2.66 1 98.94 118 ILE A C 1
ATOM 923 O O . ILE A 1 118 ? -6.457 -9.453 2.588 1 98.94 118 ILE A O 1
ATOM 927 N N . PHE A 1 119 ? -6.535 -11.508 1.803 1 98.56 119 PHE A N 1
ATOM 928 C CA . PHE A 1 119 ? -7.281 -11.164 0.6 1 98.56 119 PHE A CA 1
ATOM 929 C C . PHE A 1 119 ? -8.617 -11.898 0.562 1 98.56 119 PHE A C 1
ATOM 931 O O . PHE A 1 119 ? -8.758 -12.969 1.159 1 98.56 119 PHE A O 1
ATOM 938 N N . GLU A 1 120 ? -9.547 -11.359 -0.113 1 97.44 120 GLU A N 1
ATOM 939 C CA . GLU A 1 120 ? -10.82 -11.984 -0.439 1 97.44 120 GLU A CA 1
ATOM 940 C C . GLU A 1 120 ? -11 -12.133 -1.948 1 97.44 120 GLU A C 1
ATOM 942 O O . GLU A 1 120 ? -10.82 -11.164 -2.693 1 97.44 120 GLU A O 1
ATOM 947 N N . GLU A 1 121 ? -11.328 -13.328 -2.402 1 94.81 121 GLU A N 1
ATOM 948 C CA . GLU A 1 121 ? -11.57 -13.531 -3.828 1 94.81 121 GLU A CA 1
ATOM 949 C C . GLU A 1 121 ? -12.852 -12.828 -4.277 1 94.81 121 GLU A C 1
ATOM 951 O O . GLU A 1 121 ? -13.867 -12.875 -3.58 1 94.81 121 GLU A O 1
ATOM 956 N N . VAL A 1 122 ? -12.641 -12.07 -5.398 1 88 122 VAL A N 1
ATOM 957 C CA . VAL A 1 122 ? -13.805 -11.414 -5.992 1 88 122 VAL A CA 1
ATOM 958 C C . VAL A 1 122 ? -14.328 -12.25 -7.16 1 88 122 VAL A C 1
ATOM 960 O O . VAL A 1 122 ? -13.555 -12.656 -8.031 1 88 122 VAL A O 1
ATOM 963 N N . LYS A 1 123 ? -15.578 -12.875 -7.062 1 70.44 123 LYS A N 1
ATOM 964 C CA . LYS A 1 123 ? -16.234 -13.656 -8.109 1 70.44 123 LYS A CA 1
ATOM 965 C C . LYS A 1 123 ? -16.844 -12.75 -9.172 1 70.44 123 LYS A C 1
ATOM 967 O O . LYS A 1 123 ? -17.359 -11.672 -8.859 1 70.44 123 LYS A O 1
ATOM 972 N N . MET B 1 1 ? 2.471 12.758 -5.164 1 83.12 1 MET B N 1
ATOM 973 C CA . MET B 1 1 ? 2.215 11.734 -6.172 1 83.12 1 MET B CA 1
ATOM 974 C C . MET B 1 1 ? 0.729 11.664 -6.508 1 83.12 1 MET B C 1
ATOM 976 O O . MET B 1 1 ? 0.348 11.781 -7.676 1 83.12 1 MET B O 1
ATOM 980 N N . LEU B 1 2 ? -0.144 11.555 -5.559 1 90.56 2 LEU B N 1
ATOM 981 C CA . LEU B 1 2 ? -1.564 11.328 -5.805 1 90.56 2 LEU B CA 1
ATOM 982 C C . LEU B 1 2 ? -2.354 12.625 -5.668 1 90.56 2 LEU B C 1
ATOM 984 O O . LEU B 1 2 ? -3.428 12.766 -6.254 1 90.56 2 LEU B O 1
ATOM 988 N N . ASN B 1 3 ? -1.779 13.531 -4.883 1 91.06 3 ASN B N 1
ATOM 989 C CA . ASN B 1 3 ? -2.5 14.773 -4.648 1 91.06 3 ASN B CA 1
ATOM 990 C C . ASN B 1 3 ? -2.635 15.594 -5.926 1 91.06 3 ASN B C 1
ATOM 992 O O . ASN B 1 3 ? -1.672 15.734 -6.684 1 91.06 3 ASN B O 1
ATOM 996 N N . ASN B 1 4 ? -3.811 16.062 -6.141 1 92.12 4 ASN B N 1
ATOM 997 C CA . ASN B 1 4 ? -4.191 16.938 -7.25 1 92.12 4 ASN B CA 1
ATOM 998 C C . ASN B 1 4 ? -4.371 16.141 -8.547 1 92.12 4 ASN B C 1
ATOM 1000 O O . ASN 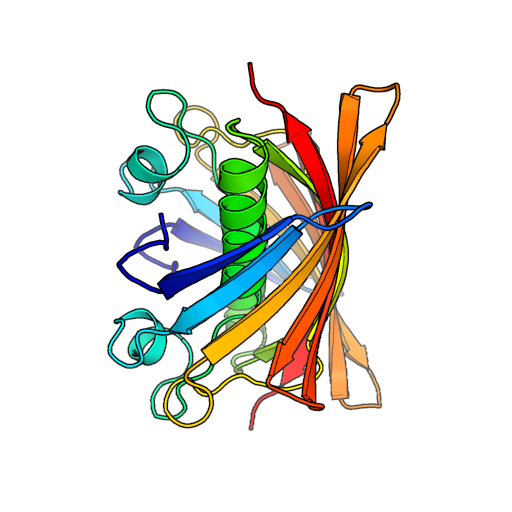B 1 4 ? -4.578 16.719 -9.609 1 92.12 4 ASN B O 1
ATOM 1004 N N . THR B 1 5 ? -4.199 14.867 -8.5 1 94.5 5 THR B N 1
ATOM 1005 C CA . THR B 1 5 ? -4.551 13.992 -9.609 1 94.5 5 THR B CA 1
ATOM 1006 C C . THR B 1 5 ? -5.59 12.961 -9.18 1 94.5 5 THR B C 1
ATOM 1008 O O . THR B 1 5 ? -6.762 13.062 -9.539 1 94.5 5 THR B O 1
ATOM 1011 N N . PHE B 1 6 ? -5.219 12.242 -8.219 1 96.62 6 PHE B N 1
ATOM 1012 C CA . PHE B 1 6 ? -6.09 11.18 -7.73 1 96.62 6 PHE B CA 1
ATOM 1013 C C . PHE B 1 6 ? -7.066 11.719 -6.688 1 96.62 6 PHE B C 1
ATOM 1015 O O . PHE B 1 6 ? -8.219 11.273 -6.621 1 96.62 6 PHE B O 1
ATOM 1022 N N . TYR B 1 7 ? -6.551 12.625 -5.914 1 98.31 7 TYR B N 1
ATOM 1023 C CA . TYR B 1 7 ? -7.402 13.273 -4.918 1 98.31 7 TYR B CA 1
ATOM 1024 C C . TYR B 1 7 ? -7.02 14.734 -4.738 1 98.31 7 TYR B C 1
ATOM 1026 O O . TYR B 1 7 ? -5.977 15.172 -5.223 1 98.31 7 TYR B O 1
ATOM 1034 N N . THR B 1 8 ? -7.91 15.508 -4.082 1 98.56 8 THR B N 1
ATOM 1035 C CA . THR B 1 8 ? -7.668 16.906 -3.742 1 98.56 8 THR B CA 1
ATOM 1036 C C . THR B 1 8 ? -8.047 17.188 -2.289 1 98.56 8 THR B C 1
ATOM 1038 O O . THR B 1 8 ? -9.078 16.719 -1.811 1 98.56 8 THR B O 1
ATOM 1041 N N . ILE B 1 9 ? -7.188 17.906 -1.603 1 98.69 9 ILE B N 1
ATOM 1042 C CA . ILE B 1 9 ? -7.477 18.297 -0.227 1 98.69 9 ILE B CA 1
ATOM 1043 C C . ILE B 1 9 ? -8.492 19.438 -0.219 1 98.69 9 ILE B C 1
ATOM 1045 O O . ILE B 1 9 ? -8.289 20.453 -0.871 1 98.69 9 ILE B O 1
ATOM 1049 N N . ARG B 1 10 ? -9.539 19.234 0.522 1 98.56 10 ARG B N 1
ATOM 1050 C CA . ARG B 1 10 ? -10.594 20.234 0.605 1 98.56 10 ARG B CA 1
ATOM 1051 C C . ARG B 1 10 ? -10.492 21.031 1.899 1 98.56 10 ARG B C 1
ATOM 1053 O O . ARG B 1 10 ? -10.805 22.219 1.928 1 98.56 10 ARG B O 1
ATOM 1060 N N . LYS B 1 11 ? -10.086 20.359 2.957 1 98.62 11 LYS B N 1
ATOM 1061 C CA . LYS B 1 11 ? -10 21 4.266 1 98.62 11 LYS B CA 1
ATOM 1062 C C . LYS B 1 11 ? -9 20.281 5.168 1 98.62 11 LYS B C 1
ATOM 1064 O O . LYS B 1 11 ? -8.922 19.047 5.164 1 98.62 11 LYS B O 1
ATOM 1069 N N . ARG B 1 12 ? -8.242 21 5.855 1 98.81 12 ARG B N 1
ATOM 1070 C CA . ARG B 1 12 ? -7.375 20.516 6.918 1 98.81 12 ARG B CA 1
ATOM 1071 C C . ARG B 1 12 ? -7.789 21.078 8.273 1 98.81 12 ARG B C 1
ATOM 1073 O O . ARG B 1 12 ? -8.062 22.266 8.391 1 98.81 12 ARG B O 1
ATOM 1080 N N . THR B 1 13 ? -7.883 20.25 9.297 1 98.75 13 THR B N 1
ATOM 1081 C CA . THR B 1 13 ? -8.172 20.672 10.664 1 98.75 13 THR B CA 1
ATOM 1082 C C . THR B 1 13 ? -7.191 20.031 11.648 1 98.75 13 THR B C 1
ATOM 1084 O O . THR B 1 13 ? -7.227 18.828 11.867 1 98.75 13 THR B O 1
ATOM 1087 N N . ASP B 1 14 ? -6.387 20.906 12.242 1 98.56 14 ASP B N 1
ATOM 1088 C CA . ASP B 1 14 ? -5.457 20.391 13.242 1 98.56 14 ASP B CA 1
ATOM 1089 C C . ASP B 1 14 ? -6.191 20 14.523 1 98.56 14 ASP B C 1
ATOM 1091 O O . ASP B 1 14 ? -7.09 20.719 14.969 1 98.56 14 ASP B O 1
ATOM 1095 N N . THR B 1 15 ? -5.82 18.859 15 1 98.38 15 THR B N 1
ATOM 1096 C CA . THR B 1 15 ? -6.387 18.375 16.266 1 98.38 15 THR B CA 1
ATOM 1097 C C . THR B 1 15 ? -5.309 18.281 17.344 1 98.38 15 THR B C 1
ATOM 1099 O O . THR B 1 15 ? -4.125 18.484 17.062 1 98.38 15 THR B O 1
ATOM 1102 N N . GLU B 1 16 ? -5.699 18.062 18.625 1 96.62 16 GLU B N 1
ATOM 1103 C CA . GLU B 1 16 ? -4.734 17.969 19.719 1 96.62 16 GLU B CA 1
ATOM 1104 C C . GLU B 1 16 ? -3.756 16.812 19.484 1 96.62 16 GLU B C 1
ATOM 1106 O O . GLU B 1 16 ? -2.572 16.922 19.797 1 96.62 16 GLU B O 1
ATOM 1111 N N . GLY B 1 17 ? -4.137 15.773 18.781 1 97.56 17 GLY B N 1
ATOM 1112 C CA . GLY B 1 17 ? -3.297 14.594 18.641 1 97.56 17 GLY B CA 1
ATOM 1113 C C . GLY B 1 17 ? -2.91 14.297 17.203 1 97.56 17 GLY B C 1
ATOM 1114 O O . GLY B 1 17 ? -2.275 13.281 16.938 1 97.56 17 GLY B O 1
ATOM 1115 N N . GLY B 1 18 ? -3.279 15.312 16.375 1 98.62 18 GLY B N 1
ATOM 1116 C CA . GLY B 1 18 ? -2.998 15.008 14.977 1 98.62 18 GLY B CA 1
ATOM 1117 C C . GLY B 1 18 ? -3.701 15.945 14.008 1 98.62 18 GLY B C 1
ATOM 1118 O O . GLY B 1 18 ? -3.598 17.172 14.133 1 98.62 18 GLY B O 1
ATOM 1119 N N . VAL B 1 19 ? -4.34 15.414 13.062 1 98.88 19 VAL B N 1
ATOM 1120 C CA . VAL B 1 19 ? -4.906 16.234 12 1 98.88 19 VAL B CA 1
ATOM 1121 C C . VAL B 1 19 ? -6.047 15.484 11.32 1 98.88 19 VAL B C 1
ATOM 1123 O O . VAL B 1 19 ? -5.992 14.266 11.164 1 98.88 19 VAL B O 1
ATOM 1126 N N . ASP B 1 20 ? -7.098 16.203 10.922 1 98.88 20 ASP B N 1
ATOM 1127 C CA . ASP B 1 20 ? -8.18 15.711 10.07 1 98.88 20 ASP B CA 1
ATOM 1128 C C . ASP B 1 20 ? -8.109 16.344 8.68 1 98.88 20 ASP B C 1
ATOM 1130 O O . ASP B 1 20 ? -7.867 17.547 8.555 1 98.88 20 ASP B O 1
ATOM 1134 N N . TYR B 1 21 ? -8.258 15.531 7.711 1 98.88 21 TYR B N 1
ATOM 1135 C CA . TYR B 1 21 ? -8.383 16.047 6.348 1 98.88 21 TYR B CA 1
ATOM 1136 C C . TYR B 1 21 ? -9.711 15.625 5.727 1 98.88 21 TYR B C 1
ATOM 1138 O O . TYR B 1 21 ? -10.164 14.5 5.922 1 98.88 21 TYR B O 1
ATOM 1146 N N . ARG B 1 22 ? -10.328 16.516 5.062 1 98.81 22 ARG B N 1
ATOM 1147 C CA . ARG B 1 22 ? -11.359 16.188 4.078 1 98.81 22 ARG B CA 1
ATOM 1148 C C . ARG B 1 22 ? -10.797 16.25 2.662 1 98.81 22 ARG B C 1
ATOM 1150 O O . ARG B 1 22 ? -10.156 17.219 2.279 1 98.81 22 ARG B O 1
ATOM 1157 N N . VAL B 1 23 ? -11.023 15.18 1.913 1 98.75 23 VAL B N 1
ATOM 1158 C CA . VAL B 1 23 ? -10.484 15.141 0.558 1 98.75 23 VAL B CA 1
ATOM 1159 C C . VAL B 1 23 ? -11.578 14.703 -0.42 1 98.75 23 VAL B C 1
ATOM 1161 O O . VAL B 1 23 ? -12.531 14.031 -0.033 1 98.75 23 VAL B O 1
ATOM 1164 N N . SER B 1 24 ? -11.43 15.148 -1.681 1 98.62 24 SER B N 1
ATOM 1165 C CA . SER B 1 24 ? -12.273 14.664 -2.77 1 98.62 24 SER B CA 1
ATOM 1166 C C . SER B 1 24 ? -11.5 13.734 -3.695 1 98.62 24 SER B C 1
ATOM 1168 O O . SER B 1 24 ? -10.336 13.984 -4.012 1 98.62 24 SER B O 1
ATOM 1170 N N . LEU B 1 25 ? -12.203 12.664 -4.113 1 98.12 25 LEU B N 1
ATOM 1171 C CA . LEU B 1 25 ? -11.594 11.719 -5.043 1 98.12 25 LEU B CA 1
ATOM 1172 C C . LEU B 1 25 ? -11.914 12.086 -6.484 1 98.12 25 LEU B C 1
ATOM 1174 O O . LEU B 1 25 ? -13.023 12.539 -6.781 1 98.12 25 LEU B O 1
ATOM 1178 N N . ASN B 1 26 ? -10.969 11.891 -7.344 1 97.19 26 ASN B N 1
ATOM 1179 C CA . ASN B 1 26 ? -11.18 12.031 -8.781 1 97.19 26 ASN B CA 1
ATOM 1180 C C . ASN B 1 26 ? -11.688 10.734 -9.406 1 97.19 26 ASN B C 1
ATOM 1182 O O . ASN B 1 26 ? -10.898 9.852 -9.742 1 97.19 26 ASN B O 1
ATOM 1186 N N . ALA B 1 27 ? -12.969 10.656 -9.672 1 95.44 27 ALA B N 1
ATOM 1187 C CA . ALA B 1 27 ? -13.609 9.43 -10.133 1 95.44 27 ALA B CA 1
ATOM 1188 C C . ALA B 1 27 ? -13.164 9.078 -11.547 1 95.44 27 ALA B C 1
ATOM 1190 O O . ALA B 1 27 ? -13.367 7.949 -12.008 1 95.44 27 ALA B O 1
ATOM 1191 N N . SER B 1 28 ? -12.555 10.016 -12.227 1 94.25 28 SER B N 1
ATOM 1192 C CA . SER B 1 28 ? -12.164 9.805 -13.617 1 94.25 28 SER B CA 1
ATOM 1193 C C . SER B 1 28 ? -10.703 9.367 -13.719 1 94.25 28 SER B C 1
ATOM 1195 O O . SER B 1 28 ? -10.164 9.234 -14.82 1 94.25 28 SER B O 1
ATOM 1197 N N . HIS B 1 29 ? -10.086 9.227 -12.609 1 94.31 29 HIS B N 1
ATOM 1198 C CA . HIS B 1 29 ? -8.672 8.852 -12.625 1 94.31 29 HIS B CA 1
ATOM 1199 C C . HIS B 1 29 ? -8.469 7.508 -13.312 1 94.31 29 HIS B C 1
ATOM 1201 O O . HIS B 1 29 ? -9.25 6.574 -13.102 1 94.31 29 HIS B O 1
ATOM 1207 N N . VAL B 1 30 ? -7.438 7.332 -14.008 1 90.81 30 VAL B N 1
ATOM 1208 C CA . VAL B 1 30 ? -7.133 6.184 -14.859 1 90.81 30 VAL B CA 1
ATOM 1209 C C . VAL B 1 30 ? -6.98 4.93 -14 1 90.81 30 VAL B C 1
ATOM 1211 O O . VAL B 1 30 ? -7.191 3.812 -14.477 1 90.81 30 VAL B O 1
ATOM 1214 N N . ILE B 1 31 ? -6.684 5.07 -12.75 1 90.62 31 ILE B N 1
ATOM 1215 C CA . ILE B 1 31 ? -6.445 3.938 -11.859 1 90.62 31 ILE B CA 1
ATOM 1216 C C . ILE B 1 31 ? -7.715 3.098 -11.742 1 90.62 31 ILE B C 1
ATOM 1218 O O . ILE B 1 31 ? -7.648 1.885 -11.531 1 90.62 31 ILE B O 1
ATOM 1222 N N . TYR B 1 32 ? -8.891 3.711 -11.828 1 91.44 32 TYR B N 1
ATOM 1223 C CA . TYR B 1 32 ? -10.164 3.02 -11.625 1 91.44 32 TYR B CA 1
ATOM 1224 C C . TYR B 1 32 ? -10.508 2.148 -12.828 1 91.44 32 TYR B C 1
ATOM 1226 O O . TYR B 1 32 ? -11.297 1.207 -12.719 1 91.44 32 TYR B O 1
ATOM 1234 N N . GLU B 1 33 ? -9.969 2.441 -13.914 1 84.5 33 GLU B N 1
ATOM 1235 C CA . GLU B 1 33 ? -10.148 1.615 -15.109 1 84.5 33 GLU B CA 1
ATOM 1236 C C . GLU B 1 33 ? -9.188 0.435 -15.109 1 84.5 33 GLU B C 1
ATOM 1238 O O . GLU B 1 33 ? -9.523 -0.652 -15.586 1 84.5 33 GLU B O 1
ATOM 1243 N N . ALA B 1 34 ? -7.996 0.578 -14.508 1 78.62 34 ALA B N 1
ATOM 1244 C CA . ALA B 1 34 ? -6.91 -0.401 -14.555 1 78.62 34 ALA B CA 1
ATOM 1245 C C . ALA B 1 34 ? -7.086 -1.459 -13.469 1 78.62 34 ALA B C 1
ATOM 1247 O O . ALA B 1 34 ? -6.68 -2.609 -13.641 1 78.62 34 ALA B O 1
ATOM 1248 N N . HIS B 1 35 ? -7.531 -1.264 -12.336 1 77.69 35 HIS B N 1
ATOM 1249 C CA . HIS B 1 35 ? -7.57 -2.135 -11.164 1 77.69 35 HIS B CA 1
ATOM 1250 C C . HIS B 1 35 ? -8.734 -3.121 -11.25 1 77.69 35 HIS B C 1
ATOM 1252 O O . HIS B 1 35 ? -8.523 -4.336 -11.203 1 77.69 35 HIS B O 1
ATOM 1258 N N . PHE B 1 36 ? -9.984 -2.863 -11.336 1 80.56 36 PHE B N 1
ATOM 1259 C CA . PHE B 1 36 ? -11.203 -3.654 -11.461 1 80.56 36 PHE B CA 1
ATOM 1260 C C . PHE B 1 36 ? -12.094 -3.105 -12.57 1 80.56 36 PHE B C 1
ATOM 1262 O O . PHE B 1 36 ? -13.031 -2.354 -12.305 1 80.56 36 PHE B O 1
ATOM 1269 N N . PRO B 1 37 ? -11.789 -3.625 -13.734 1 71.38 37 PRO B N 1
ATOM 1270 C CA . PRO B 1 37 ? -12.562 -3.037 -14.828 1 71.38 37 PRO B CA 1
ATOM 1271 C C . PRO B 1 37 ? -14.07 -3.227 -14.656 1 71.38 37 PRO B C 1
ATOM 1273 O O . PRO B 1 37 ? -14.523 -4.332 -14.352 1 71.38 37 PRO B O 1
ATOM 1276 N N . GLY B 1 38 ? -14.828 -2.17 -14.867 1 79.81 38 GLY B N 1
ATOM 1277 C CA . GLY B 1 38 ? -16.281 -2.199 -14.75 1 79.81 38 GLY B CA 1
ATOM 1278 C C . GLY B 1 38 ? -16.766 -2.02 -13.328 1 79.81 38 GLY B C 1
ATOM 1279 O O . GLY B 1 38 ? -17.938 -1.749 -13.094 1 79.81 38 GLY B O 1
ATOM 1280 N N . ASN B 1 39 ? -15.906 -2.139 -12.32 1 88.06 39 ASN B N 1
ATOM 1281 C CA . ASN B 1 39 ? -16.188 -1.971 -10.898 1 88.06 39 ASN B CA 1
ATOM 1282 C C . ASN B 1 39 ? -15.133 -1.102 -10.219 1 88.06 39 ASN B C 1
ATOM 1284 O O . ASN B 1 39 ? -14.211 -1.618 -9.586 1 88.06 39 ASN B O 1
ATOM 1288 N N . PRO B 1 40 ? -15.352 0.274 -10.414 1 92 40 PRO B N 1
ATOM 1289 C CA . PRO B 1 40 ? -14.305 1.162 -9.898 1 92 40 PRO B CA 1
ATOM 1290 C C . PRO B 1 40 ? -14.219 1.146 -8.375 1 92 40 PRO B C 1
ATOM 1292 O O . PRO B 1 40 ? -15.156 1.565 -7.691 1 92 40 PRO B O 1
ATOM 1295 N N . VAL B 1 41 ? -13.203 0.553 -7.871 1 94.69 41 VAL B N 1
ATOM 1296 C CA . VAL B 1 41 ? -12.922 0.49 -6.441 1 94.69 41 VAL B CA 1
ATOM 1297 C C . VAL B 1 41 ? -11.578 1.145 -6.148 1 94.69 41 VAL B C 1
ATOM 1299 O O . VAL B 1 41 ? -10.602 0.92 -6.867 1 94.69 41 VAL B O 1
ATOM 1302 N N . THR B 1 42 ? -11.539 1.963 -5.129 1 96.44 42 THR B N 1
ATOM 1303 C CA . THR B 1 42 ? -10.281 2.582 -4.719 1 96.44 42 THR B CA 1
ATOM 1304 C C . THR B 1 42 ? -9.328 1.536 -4.156 1 96.44 42 THR B C 1
ATOM 1306 O O . THR B 1 42 ? -9.641 0.865 -3.172 1 96.44 42 THR B O 1
ATOM 1309 N N . PRO B 1 43 ? -8.211 1.42 -4.738 1 95.75 43 PRO B N 1
ATOM 1310 C CA . PRO B 1 43 ? -7.273 0.422 -4.215 1 95.75 43 PRO B CA 1
ATOM 1311 C C . PRO B 1 43 ? -6.824 0.726 -2.789 1 95.75 43 PRO B C 1
ATOM 1313 O O . PRO B 1 43 ? -6.547 1.882 -2.457 1 95.75 43 PRO B O 1
ATOM 1316 N N . GLY B 1 44 ? -6.723 -0.306 -1.938 1 97.56 44 GLY B N 1
ATOM 1317 C CA . GLY B 1 44 ? -6.297 -0.137 -0.557 1 97.56 44 GLY B CA 1
ATOM 1318 C C . GLY B 1 44 ? -4.938 0.521 -0.426 1 97.56 44 GLY B C 1
ATOM 1319 O O . GLY B 1 44 ? -4.727 1.354 0.458 1 97.56 44 GLY B O 1
ATOM 1320 N N . VAL B 1 45 ? -4.039 0.189 -1.28 1 97.75 45 VAL B N 1
ATOM 1321 C CA . VAL B 1 45 ? -2.684 0.722 -1.212 1 97.75 45 VAL B CA 1
ATOM 1322 C C . VAL B 1 45 ? -2.701 2.221 -1.497 1 97.75 45 VAL B C 1
ATOM 1324 O O . VAL B 1 45 ? -1.853 2.965 -0.999 1 97.75 45 VAL B O 1
ATOM 1327 N N . CYS B 1 46 ? -3.646 2.715 -2.303 1 97.12 46 CYS B N 1
ATOM 1328 C CA . CYS B 1 46 ? -3.783 4.148 -2.527 1 97.12 46 CYS B CA 1
ATOM 1329 C C . CYS B 1 46 ? -4.195 4.867 -1.248 1 97.12 46 CYS B C 1
ATOM 1331 O O . CYS B 1 46 ? -3.723 5.969 -0.969 1 97.12 46 CYS B O 1
ATOM 1333 N N . ILE B 1 47 ? -5.09 4.246 -0.496 1 98.62 47 ILE B N 1
ATOM 1334 C CA . ILE B 1 47 ? -5.508 4.816 0.781 1 98.62 47 ILE B CA 1
ATOM 1335 C C . ILE B 1 47 ? -4.293 5 1.686 1 98.62 47 ILE B C 1
ATOM 1337 O O . ILE B 1 47 ? -4.121 6.055 2.297 1 98.62 47 ILE B O 1
ATOM 1341 N N . ILE B 1 48 ? -3.428 4.023 1.726 1 98.81 48 ILE B N 1
ATOM 1342 C CA . ILE B 1 48 ? -2.229 4.078 2.555 1 98.81 48 ILE B CA 1
ATOM 1343 C C . ILE B 1 48 ? -1.303 5.184 2.051 1 98.81 48 ILE B C 1
ATOM 1345 O O . ILE B 1 48 ? -0.762 5.961 2.844 1 98.81 48 ILE B O 1
ATOM 1349 N N . GLN B 1 49 ? -1.123 5.25 0.739 1 97.81 49 GLN B N 1
ATOM 1350 C CA . GLN B 1 49 ? -0.287 6.293 0.155 1 97.81 49 GLN B CA 1
ATOM 1351 C C . GLN B 1 49 ? -0.844 7.68 0.461 1 97.81 49 GLN B C 1
ATOM 1353 O O . GLN B 1 49 ? -0.087 8.609 0.747 1 97.81 49 GLN B O 1
ATOM 1358 N N . MET B 1 50 ? -2.154 7.805 0.385 1 98.5 50 MET B N 1
ATOM 1359 C CA . MET B 1 50 ? -2.783 9.078 0.722 1 98.5 50 MET B CA 1
ATOM 1360 C C . MET B 1 50 ? -2.471 9.477 2.16 1 98.5 50 MET B C 1
ATOM 1362 O O . MET B 1 50 ? -2.152 10.633 2.434 1 98.5 50 MET B O 1
ATOM 1366 N N . VAL B 1 51 ? -2.564 8.523 3.053 1 98.88 51 VAL B N 1
ATOM 1367 C CA . VAL B 1 51 ? -2.26 8.805 4.449 1 98.88 51 VAL B CA 1
ATOM 1368 C C . VAL B 1 51 ? -0.833 9.336 4.57 1 98.88 51 VAL B C 1
ATOM 1370 O O . VAL B 1 51 ? -0.593 10.344 5.25 1 98.88 51 VAL B O 1
ATOM 1373 N N . LYS B 1 52 ? 0.088 8.68 3.93 1 98.19 52 LYS B N 1
ATOM 1374 C CA . LYS B 1 52 ? 1.473 9.141 3.959 1 98.19 52 LYS B CA 1
ATOM 1375 C C . LYS B 1 52 ? 1.578 10.586 3.477 1 98.19 52 LYS B C 1
ATOM 1377 O O . LYS B 1 52 ? 2.207 11.422 4.133 1 98.19 52 LYS B O 1
ATOM 1382 N N . GLU B 1 53 ? 1.002 10.852 2.334 1 97.69 53 GLU B N 1
ATOM 1383 C CA . GLU B 1 53 ? 1.099 12.18 1.737 1 97.69 53 GLU B CA 1
ATOM 1384 C C . GLU B 1 53 ? 0.456 13.234 2.631 1 97.69 53 GLU B C 1
ATOM 1386 O O . GLU B 1 53 ? 0.979 14.344 2.768 1 97.69 53 GLU B O 1
ATOM 1391 N N . LEU B 1 54 ? -0.671 12.906 3.242 1 98.75 54 LEU B N 1
ATOM 1392 C CA . LEU B 1 54 ? -1.381 13.836 4.113 1 98.75 54 LEU B CA 1
ATOM 1393 C C . LEU B 1 54 ? -0.564 14.141 5.363 1 98.75 54 LEU B C 1
ATOM 1395 O O . LEU B 1 54 ? -0.489 15.297 5.793 1 98.75 54 LEU B O 1
ATOM 1399 N N . VAL B 1 55 ? 0.023 13.125 5.934 1 98.5 55 VAL B N 1
ATOM 1400 C CA . VAL B 1 55 ? 0.815 13.344 7.141 1 98.5 55 VAL B CA 1
ATOM 1401 C C . VAL B 1 55 ? 2.076 14.133 6.793 1 98.5 55 VAL B C 1
ATOM 1403 O O . VAL B 1 55 ? 2.535 14.969 7.578 1 98.5 55 VAL B O 1
ATOM 1406 N N . GLU B 1 56 ? 2.664 13.844 5.602 1 97.25 56 GLU B N 1
ATOM 1407 C CA . GLU B 1 56 ? 3.805 14.641 5.156 1 97.25 56 GLU B CA 1
ATOM 1408 C C . GLU B 1 56 ? 3.43 16.109 5.023 1 97.25 56 GLU B C 1
ATOM 1410 O O . GLU B 1 56 ? 4.207 17 5.402 1 97.25 56 GLU B O 1
ATOM 1415 N N . ALA B 1 57 ? 2.266 16.406 4.5 1 97.62 57 ALA B N 1
ATOM 1416 C CA . ALA B 1 57 ? 1.782 17.781 4.398 1 97.62 57 ALA B CA 1
ATOM 1417 C C . ALA B 1 57 ? 1.579 18.391 5.781 1 97.62 57 ALA B C 1
ATOM 1419 O O . ALA B 1 57 ? 1.915 19.562 6.004 1 97.62 57 ALA B O 1
ATOM 1420 N N . TYR B 1 58 ? 1.094 17.609 6.672 1 98.5 58 TYR B N 1
ATOM 1421 C CA . TYR B 1 58 ? 0.833 18.047 8.039 1 98.5 58 TYR B CA 1
ATOM 1422 C C . TYR B 1 58 ? 2.131 18.391 8.758 1 98.5 58 TYR B C 1
ATOM 1424 O O . TYR B 1 58 ? 2.213 19.422 9.438 1 98.5 58 TYR B O 1
ATOM 1432 N N . ARG B 1 59 ? 3.113 17.594 8.531 1 97.38 59 ARG B N 1
ATOM 1433 C CA . ARG B 1 59 ? 4.359 17.734 9.273 1 97.38 59 ARG B CA 1
ATOM 1434 C C . ARG B 1 59 ? 5.402 18.5 8.469 1 97.38 59 ARG B C 1
ATOM 1436 O O . ARG B 1 59 ? 6.473 18.828 8.984 1 97.38 59 ARG B O 1
ATOM 1443 N N . ASP B 1 60 ? 5.102 18.766 7.199 1 95.94 60 ASP B N 1
ATOM 1444 C CA . ASP B 1 60 ? 6.012 19.469 6.293 1 95.94 60 ASP B CA 1
ATOM 1445 C C . ASP B 1 60 ? 7.367 18.766 6.23 1 95.94 60 ASP B C 1
ATOM 1447 O O . ASP B 1 60 ? 8.406 19.391 6.449 1 95.94 60 ASP B O 1
ATOM 1451 N N . THR B 1 61 ? 7.344 17.516 6.059 1 94.94 61 THR B N 1
ATOM 1452 C CA . THR B 1 61 ? 8.539 16.688 5.949 1 94.94 61 THR B CA 1
ATOM 1453 C C . THR B 1 61 ? 8.297 15.5 5.027 1 94.94 61 THR B C 1
ATOM 1455 O O . THR B 1 61 ? 7.184 15.32 4.523 1 94.94 61 THR B O 1
ATOM 1458 N N . THR B 1 62 ? 9.305 14.711 4.707 1 93.81 62 THR B N 1
ATOM 1459 C CA . THR B 1 62 ? 9.219 13.492 3.906 1 93.81 62 THR B CA 1
ATOM 1460 C C . THR B 1 62 ? 9.367 12.258 4.785 1 93.81 62 THR B C 1
ATOM 1462 O O . THR B 1 62 ? 10.203 12.227 5.688 1 93.81 62 THR B O 1
ATOM 1465 N N . PHE B 1 63 ? 8.531 11.234 4.496 1 95.25 63 PHE B N 1
ATOM 1466 C CA . PHE B 1 63 ? 8.531 10.031 5.32 1 95.25 63 PHE B CA 1
ATOM 1467 C C . PHE B 1 63 ? 8.836 8.797 4.477 1 95.25 63 PHE B C 1
ATOM 1469 O O . PHE B 1 63 ? 8.484 8.742 3.295 1 95.25 63 PHE B O 1
ATOM 1476 N N . LEU B 1 64 ? 9.539 7.879 5.094 1 95.75 64 LEU B N 1
ATOM 1477 C CA . LEU B 1 64 ? 9.617 6.504 4.621 1 95.75 64 LEU B CA 1
ATOM 1478 C C . LEU B 1 64 ? 8.672 5.602 5.406 1 95.75 64 LEU B C 1
ATOM 1480 O O . LEU B 1 64 ? 8.633 5.66 6.637 1 95.75 64 LEU B O 1
ATOM 1484 N N . LEU B 1 65 ? 7.824 4.855 4.727 1 98 65 LEU B N 1
ATOM 1485 C CA . LEU B 1 65 ? 6.988 3.857 5.379 1 98 65 LEU B CA 1
ATOM 1486 C C . LEU B 1 65 ? 7.824 2.686 5.879 1 98 65 LEU B C 1
ATOM 1488 O O . LEU B 1 65 ? 8.43 1.964 5.078 1 98 65 LEU B O 1
ATOM 1492 N N . ARG B 1 66 ? 7.84 2.492 7.211 1 98.5 66 ARG B N 1
ATOM 1493 C CA . ARG B 1 66 ? 8.703 1.464 7.777 1 98.5 66 ARG B CA 1
ATOM 1494 C C . ARG B 1 66 ? 7.914 0.206 8.117 1 98.5 66 ARG B C 1
ATOM 1496 O O . ARG B 1 66 ? 8.383 -0.911 7.891 1 98.5 66 ARG B O 1
ATOM 1503 N N . THR B 1 67 ? 6.766 0.424 8.734 1 98.88 67 THR B N 1
ATOM 1504 C CA . THR B 1 67 ? 5.945 -0.705 9.164 1 98.88 67 THR B CA 1
ATOM 1505 C C . THR B 1 67 ? 4.465 -0.401 8.969 1 98.88 67 THR B C 1
ATOM 1507 O O . THR B 1 67 ? 4.008 0.709 9.258 1 98.88 67 THR B O 1
ATOM 1510 N N . ILE B 1 68 ? 3.799 -1.301 8.383 1 98.94 68 ILE B N 1
ATOM 1511 C CA . ILE B 1 68 ? 2.346 -1.333 8.516 1 98.94 68 ILE B CA 1
ATOM 1512 C C . ILE B 1 68 ? 1.945 -2.295 9.625 1 98.94 68 ILE B C 1
ATOM 1514 O O . ILE B 1 68 ? 2.031 -3.516 9.461 1 98.94 68 ILE B O 1
ATOM 1518 N N . LYS B 1 69 ? 1.546 -1.7 10.727 1 98.88 69 LYS B N 1
ATOM 1519 C CA . LYS B 1 69 ? 1.205 -2.523 11.883 1 98.88 69 LYS B CA 1
ATOM 1520 C C . LYS B 1 69 ? -0.107 -3.27 11.664 1 98.88 69 LYS B C 1
ATOM 1522 O O . LYS B 1 69 ? -0.221 -4.453 11.992 1 98.88 69 LYS B O 1
ATOM 1527 N N . ASN B 1 70 ? -1.075 -2.559 11.203 1 98.81 70 ASN B N 1
ATOM 1528 C CA . ASN B 1 70 ? -2.373 -3.125 10.852 1 98.81 70 ASN B CA 1
ATOM 1529 C C . ASN B 1 70 ? -3.209 -2.145 10.031 1 98.81 70 ASN B C 1
ATOM 1531 O O . ASN B 1 70 ? -3.297 -0.963 10.375 1 98.81 70 ASN B O 1
ATOM 1535 N N . VAL B 1 71 ? -3.783 -2.639 9.008 1 98.94 71 VAL B N 1
ATOM 1536 C CA . VAL B 1 71 ? -4.801 -1.895 8.273 1 98.94 71 VAL B CA 1
ATOM 1537 C C . VAL B 1 71 ? -5.977 -2.811 7.945 1 98.94 71 VAL B C 1
ATOM 1539 O O . VAL B 1 71 ? -5.781 -3.926 7.453 1 98.94 71 VAL B O 1
ATOM 1542 N N . LYS B 1 72 ? -7.141 -2.377 8.242 1 98.94 72 LYS B N 1
ATOM 1543 C CA . LYS B 1 72 ? -8.367 -3.08 7.883 1 98.94 72 LYS B CA 1
ATOM 1544 C C . LYS B 1 72 ? -9.195 -2.266 6.895 1 98.94 72 LYS B C 1
ATOM 1546 O O . LYS B 1 72 ? -9.492 -1.095 7.141 1 98.94 72 LYS B O 1
ATOM 1551 N N . PHE B 1 73 ? -9.445 -2.859 5.781 1 98.81 73 PHE B N 1
ATOM 1552 C CA . PHE B 1 73 ? -10.336 -2.27 4.797 1 98.81 73 PHE B CA 1
ATOM 1553 C C . PHE B 1 73 ? -11.742 -2.848 4.926 1 98.81 73 PHE B C 1
ATOM 1555 O O . PHE B 1 73 ? -12.039 -3.91 4.371 1 98.81 73 PHE B O 1
ATOM 1562 N N . MET B 1 74 ? -12.57 -2.098 5.52 1 98.19 74 MET B N 1
ATOM 1563 C CA . MET B 1 74 ? -13.852 -2.607 5.996 1 98.19 74 MET B CA 1
ATOM 1564 C C . MET B 1 74 ? -14.898 -2.584 4.883 1 98.19 74 MET B C 1
ATOM 1566 O O . MET B 1 74 ? -15.82 -3.396 4.879 1 98.19 74 MET B O 1
ATOM 1570 N N . LYS B 1 75 ? -14.867 -1.633 4.078 1 97.44 75 LYS B N 1
ATOM 1571 C CA . LYS B 1 75 ? -15.773 -1.449 2.943 1 97.44 75 LYS B CA 1
ATOM 1572 C C . LYS B 1 75 ? -15.023 -0.887 1.736 1 97.44 75 LYS B C 1
ATOM 1574 O O . LYS B 1 75 ? -14.062 -0.13 1.89 1 97.44 75 LYS B O 1
ATOM 1579 N N . VAL B 1 76 ? -15.461 -1.267 0.567 1 96.69 76 VAL B N 1
ATOM 1580 C CA . VAL B 1 76 ? -14.852 -0.722 -0.644 1 96.69 76 VAL B CA 1
ATOM 1581 C C . VAL B 1 76 ? -15.297 0.728 -0.833 1 96.69 76 VAL B C 1
ATOM 1583 O O . VAL B 1 76 ? -16.344 1.139 -0.323 1 96.69 76 VAL B O 1
ATOM 1586 N N . ILE B 1 77 ? -14.461 1.475 -1.482 1 97.88 77 ILE B N 1
ATOM 1587 C CA . I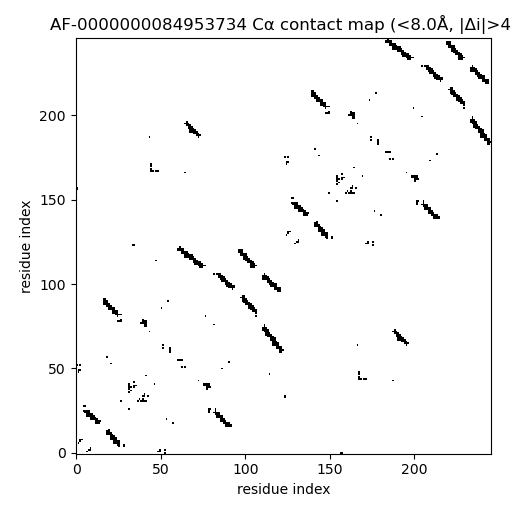LE B 1 77 ? -14.758 2.861 -1.826 1 97.88 77 ILE B CA 1
ATOM 1588 C C . ILE B 1 77 ? -14.93 2.992 -3.338 1 97.88 77 ILE B C 1
ATOM 1590 O O . ILE B 1 77 ? -13.961 2.885 -4.09 1 97.88 77 ILE B O 1
ATOM 1594 N N . ASP B 1 78 ? -16.172 3.154 -3.758 1 96.69 78 ASP B N 1
ATOM 1595 C CA . ASP B 1 78 ? -16.5 3.523 -5.133 1 96.69 78 ASP B CA 1
ATOM 1596 C C . ASP B 1 78 ? -16.531 5.039 -5.301 1 96.69 78 ASP B C 1
ATOM 1598 O O . ASP B 1 78 ? -17.391 5.715 -4.734 1 96.69 78 ASP B O 1
ATOM 1602 N N . PRO B 1 79 ? -15.57 5.566 -6.062 1 96.19 79 PRO B N 1
ATOM 1603 C CA . PRO B 1 79 ? -15.438 7.023 -6.117 1 96.19 79 PRO B CA 1
ATOM 1604 C C . PRO B 1 79 ? -16.656 7.703 -6.742 1 96.19 79 PRO B C 1
ATOM 1606 O O . PRO B 1 79 ? -16.812 8.922 -6.633 1 96.19 79 PRO B O 1
ATOM 1609 N N . ARG B 1 80 ? -17.531 6.977 -7.461 1 95.75 80 ARG B N 1
ATOM 1610 C CA . ARG B 1 80 ? -18.734 7.531 -8.047 1 95.75 80 ARG B CA 1
ATOM 1611 C C . ARG B 1 80 ? -19.828 7.727 -6.992 1 95.75 80 ARG B C 1
ATOM 1613 O O . ARG B 1 80 ? -20.75 8.516 -7.18 1 95.75 80 ARG B O 1
ATOM 1620 N N . ILE B 1 81 ? -19.672 6.957 -5.93 1 95.5 81 ILE B N 1
ATOM 1621 C CA . ILE B 1 81 ? -20.656 6.969 -4.84 1 95.5 81 ILE B CA 1
ATOM 1622 C C . ILE B 1 81 ? -20.109 7.793 -3.674 1 95.5 81 ILE B C 1
ATOM 1624 O O . ILE B 1 81 ? -20.812 8.664 -3.146 1 95.5 81 ILE B O 1
ATOM 1628 N N . VAL B 1 82 ? -18.844 7.523 -3.324 1 94.62 82 VAL B N 1
ATOM 1629 C CA . VAL B 1 82 ? -18.156 8.227 -2.246 1 94.62 82 VAL B CA 1
ATOM 1630 C C . VAL B 1 82 ? -17.219 9.289 -2.83 1 94.62 82 VAL B C 1
ATOM 1632 O O . VAL B 1 82 ? -16.094 8.984 -3.227 1 94.62 82 VAL B O 1
ATOM 1635 N N . GLY B 1 83 ? -17.578 10.422 -2.846 1 89.69 83 GLY B N 1
ATOM 1636 C CA . GLY B 1 83 ? -16.781 11.461 -3.475 1 89.69 83 GLY B CA 1
ATOM 1637 C C . GLY B 1 83 ? -15.82 12.141 -2.512 1 89.69 83 GLY B C 1
ATOM 1638 O O . GLY B 1 83 ? -14.844 12.758 -2.932 1 89.69 83 GLY B O 1
ATOM 1639 N N . GLU B 1 84 ? -16.297 12.164 -1.245 1 97 84 GLU B N 1
ATOM 1640 C CA . GLU B 1 84 ? -15.477 12.812 -0.228 1 97 84 GLU B CA 1
ATOM 1641 C C . GLU B 1 84 ? -15.156 11.852 0.914 1 97 84 GLU B C 1
ATOM 1643 O O . GLU B 1 84 ? -16.016 11.078 1.341 1 97 84 GLU B O 1
ATOM 1648 N N . LEU B 1 85 ? -13.938 11.961 1.321 1 98.69 85 LEU B N 1
ATOM 1649 C CA . LEU B 1 85 ? -13.461 11.141 2.434 1 98.69 85 LEU B CA 1
ATOM 1650 C C . LEU B 1 85 ? -12.891 12.008 3.545 1 98.69 85 LEU B C 1
ATOM 1652 O O . LEU B 1 85 ? -12.32 13.07 3.277 1 98.69 85 LEU B O 1
ATOM 1656 N N . THR B 1 86 ? -13.078 11.523 4.754 1 98.81 86 THR B N 1
ATOM 1657 C CA . THR B 1 86 ? -12.398 12.109 5.902 1 98.81 86 THR B CA 1
ATOM 1658 C C . THR B 1 86 ? -11.289 11.188 6.398 1 98.81 86 THR B C 1
ATOM 1660 O O . THR B 1 86 ? -11.5 9.984 6.57 1 98.81 86 THR B O 1
ATOM 1663 N N . PHE B 1 87 ? -10.133 11.727 6.535 1 98.94 87 PHE B N 1
ATOM 1664 C CA . PHE B 1 87 ? -9.016 11.102 7.227 1 98.94 87 PHE B CA 1
ATOM 1665 C C . PHE B 1 87 ? -8.828 11.695 8.617 1 98.94 87 PHE B C 1
ATOM 1667 O O . PHE B 1 87 ? -8.438 12.859 8.75 1 98.94 87 PHE B O 1
ATOM 1674 N N . ALA B 1 88 ? -9.203 10.969 9.633 1 98.94 88 ALA B N 1
ATOM 1675 C CA . ALA B 1 88 ? -8.953 11.359 11.023 1 98.94 88 ALA B CA 1
ATOM 1676 C C . ALA B 1 88 ? -7.711 10.672 11.57 1 98.94 88 ALA B C 1
ATOM 1678 O O . ALA B 1 88 ? -7.734 9.477 11.867 1 98.94 88 A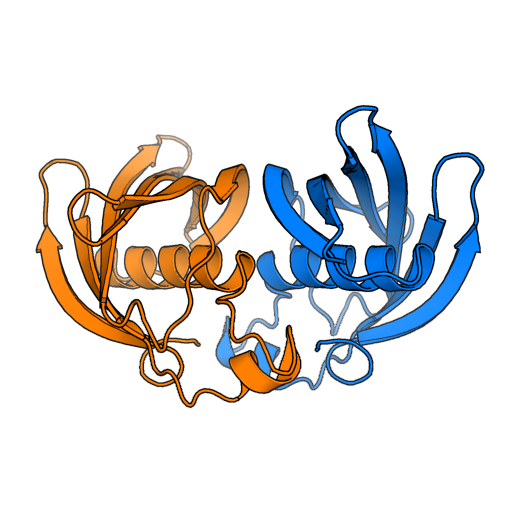LA B O 1
ATOM 1679 N N . LEU B 1 89 ? -6.645 11.453 11.719 1 98.94 89 LEU B N 1
ATOM 1680 C CA . LEU B 1 89 ? -5.34 10.836 11.938 1 98.94 89 LEU B CA 1
ATOM 1681 C C . LEU B 1 89 ? -4.715 11.32 13.234 1 98.94 89 LEU B C 1
ATOM 1683 O O . LEU B 1 89 ? -4.629 12.523 13.477 1 98.94 89 LEU B O 1
ATOM 1687 N N . ASN B 1 90 ? -4.324 10.445 14.055 1 98.94 90 ASN B N 1
ATOM 1688 C CA . ASN B 1 90 ? -3.424 10.711 15.172 1 98.94 90 ASN B CA 1
ATOM 1689 C C . ASN B 1 90 ? -1.961 10.547 14.766 1 98.94 90 ASN B C 1
ATOM 1691 O O . ASN B 1 90 ? -1.598 9.57 14.109 1 98.94 90 ASN B O 1
ATOM 1695 N N . VAL B 1 91 ? -1.154 11.492 15.102 1 98.88 91 VAL B N 1
ATOM 1696 C CA . VAL B 1 91 ? 0.243 11.492 14.68 1 98.88 91 VAL B CA 1
ATOM 1697 C C . VAL B 1 91 ? 1.147 11.711 15.891 1 98.88 91 VAL B C 1
ATOM 1699 O O . VAL B 1 91 ? 1.121 12.781 16.5 1 98.88 91 VAL B O 1
ATOM 1702 N N . THR B 1 92 ? 1.894 10.766 16.219 1 98.44 92 THR B N 1
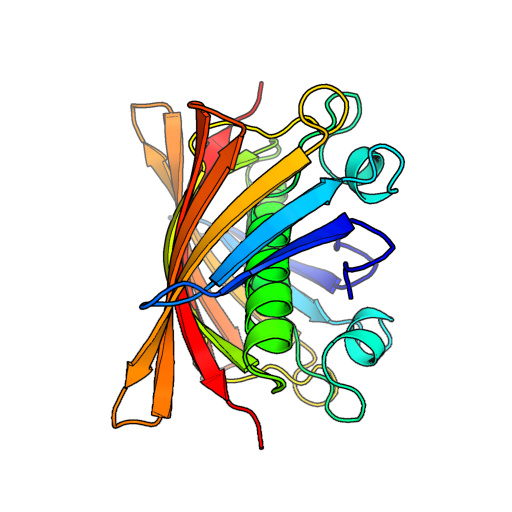ATOM 1703 C CA . THR B 1 92 ? 2.781 10.867 17.375 1 98.44 92 THR B CA 1
ATOM 1704 C C . THR B 1 92 ? 4.199 10.438 17 1 98.44 92 THR B C 1
ATOM 1706 O O . THR B 1 92 ? 4.398 9.367 16.422 1 98.44 92 THR B O 1
ATOM 1709 N N . THR B 1 93 ? 5.137 11.258 17.328 1 97.75 93 THR B N 1
ATOM 1710 C CA . THR B 1 93 ? 6.535 10.898 17.125 1 97.75 93 THR B CA 1
ATOM 1711 C C . THR B 1 93 ? 7.164 10.391 18.422 1 97.75 93 THR B C 1
ATOM 1713 O O . THR B 1 93 ? 7.066 11.047 19.453 1 97.75 93 THR B O 1
ATOM 1716 N N . GLN B 1 94 ? 7.742 9.258 18.266 1 97.56 94 GLN B N 1
ATOM 1717 C CA . GLN B 1 94 ? 8.352 8.609 19.422 1 97.56 94 GLN B CA 1
ATOM 1718 C C . GLN B 1 94 ? 9.789 9.094 19.625 1 97.56 94 GLN B C 1
ATOM 1720 O O . GLN B 1 94 ? 10.344 9.781 18.781 1 97.56 94 GLN B O 1
ATOM 1725 N N . ASP B 1 95 ? 10.406 8.602 20.766 1 95.62 95 ASP B N 1
ATOM 1726 C CA . ASP B 1 95 ? 11.758 9.039 21.125 1 95.62 95 ASP B CA 1
ATOM 1727 C C . ASP B 1 95 ? 12.789 8.508 20.141 1 95.62 95 ASP B C 1
ATOM 1729 O O . ASP B 1 95 ? 13.828 9.133 19.938 1 95.62 95 ASP B O 1
ATOM 1733 N N . ASP B 1 96 ? 12.453 7.504 19.516 1 95 96 ASP B N 1
ATOM 1734 C CA . ASP B 1 96 ? 13.414 6.898 18.609 1 95 96 ASP B CA 1
ATOM 1735 C C . ASP B 1 96 ? 13.336 7.543 17.219 1 95 96 ASP B C 1
ATOM 1737 O O . ASP B 1 96 ? 14.023 7.109 16.297 1 95 96 ASP B O 1
ATOM 1741 N N . GLY B 1 97 ? 12.5 8.461 17.094 1 94.69 97 GLY B N 1
ATOM 1742 C CA . GLY B 1 97 ? 12.398 9.188 15.828 1 94.69 97 GLY B CA 1
ATOM 1743 C C . GLY B 1 97 ? 11.328 8.625 14.906 1 94.69 97 GLY B C 1
ATOM 1744 O O . GLY B 1 97 ? 11.039 9.219 13.859 1 94.69 97 GLY B O 1
ATOM 1745 N N . MET B 1 98 ? 10.688 7.547 15.297 1 98.25 98 MET B N 1
ATOM 1746 C CA . MET B 1 98 ? 9.617 6.961 14.492 1 98.25 98 MET B CA 1
ATOM 1747 C C . MET B 1 98 ? 8.289 7.676 14.742 1 98.25 98 MET B C 1
ATOM 1749 O O . MET B 1 98 ? 7.988 8.055 15.875 1 98.25 98 MET B O 1
ATOM 1753 N N . THR B 1 99 ? 7.629 7.871 13.719 1 98.75 99 THR B N 1
ATOM 1754 C CA . THR B 1 99 ? 6.316 8.5 13.82 1 98.75 99 THR B CA 1
ATOM 1755 C C . THR B 1 99 ? 5.207 7.469 13.625 1 98.75 99 THR B C 1
ATOM 1757 O O . THR B 1 99 ? 5.145 6.805 12.586 1 98.75 99 THR B O 1
ATOM 1760 N N . ILE B 1 100 ? 4.34 7.379 14.625 1 98.88 100 ILE B N 1
ATOM 1761 C CA . ILE B 1 100 ? 3.184 6.492 14.555 1 98.88 100 ILE B CA 1
ATOM 1762 C C . ILE B 1 100 ? 1.97 7.27 14.047 1 98.88 100 ILE B C 1
ATOM 1764 O O . ILE B 1 100 ? 1.656 8.344 14.562 1 98.88 100 ILE B O 1
ATOM 1768 N N . VAL B 1 101 ? 1.306 6.766 13.039 1 98.94 101 VAL B N 1
ATOM 1769 C CA . VAL B 1 101 ? 0.069 7.34 12.523 1 98.94 101 VAL B CA 1
ATOM 1770 C C . VAL B 1 101 ? -1.058 6.316 12.617 1 98.94 101 VAL B C 1
ATOM 1772 O O . VAL B 1 101 ? -0.974 5.234 12.023 1 98.94 101 VAL B O 1
ATOM 1775 N N . SER B 1 102 ? -2.016 6.602 13.344 1 98.94 102 SER B N 1
ATOM 1776 C CA . SER B 1 102 ? -3.219 5.785 13.461 1 98.94 102 SER B CA 1
ATOM 1777 C C . SER B 1 102 ? -4.473 6.605 13.18 1 98.94 102 SER B C 1
ATOM 1779 O O . SER B 1 102 ? -4.453 7.832 13.281 1 98.94 102 SER B O 1
ATOM 1781 N N . GLY B 1 103 ? -5.496 5.93 12.742 1 98.81 103 GLY B N 1
ATOM 1782 C CA . GLY B 1 103 ? -6.727 6.676 12.523 1 98.81 103 GLY B CA 1
ATOM 1783 C C . GLY B 1 103 ? -7.727 5.934 11.656 1 98.81 103 GLY B C 1
ATOM 1784 O O . GLY B 1 103 ? -7.656 4.711 11.523 1 98.81 103 GLY B O 1
ATOM 1785 N N . ILE B 1 104 ? -8.719 6.715 11.18 1 98.81 104 ILE B N 1
ATOM 1786 C CA . ILE B 1 104 ? -9.836 6.152 10.43 1 98.81 104 ILE B CA 1
ATOM 1787 C C . ILE B 1 104 ? -10.055 6.953 9.148 1 98.81 104 ILE B C 1
ATOM 1789 O O . ILE B 1 104 ? -9.883 8.172 9.141 1 98.81 104 ILE B O 1
ATOM 1793 N N . VAL B 1 105 ? -10.367 6.262 8.078 1 98.88 105 VAL B N 1
ATOM 1794 C CA . VAL B 1 105 ? -10.852 6.859 6.836 1 98.88 105 VAL B CA 1
ATOM 1795 C C . VAL B 1 105 ? -12.352 6.594 6.684 1 98.88 105 VAL B C 1
ATOM 1797 O O . VAL B 1 105 ? -12.789 5.445 6.758 1 98.88 105 VAL B O 1
ATOM 1800 N N . GLY B 1 106 ? -13.117 7.621 6.555 1 98.75 106 GLY B N 1
ATOM 1801 C CA . GLY B 1 106 ? -14.555 7.414 6.523 1 98.75 106 GLY B CA 1
ATOM 1802 C C . GLY B 1 106 ? -15.305 8.539 5.832 1 98.75 106 GLY B C 1
ATOM 1803 O O . GLY B 1 106 ? -14.688 9.453 5.285 1 98.75 106 GLY B O 1
ATOM 1804 N N . GLU B 1 107 ? -16.5 8.406 5.754 1 97.62 107 GLU B N 1
ATOM 1805 C CA . GLU B 1 107 ? -17.484 9.406 5.344 1 97.62 107 GLU B CA 1
ATOM 1806 C C . GLU B 1 107 ? -18.734 9.344 6.219 1 97.62 107 GLU B C 1
ATOM 1808 O O . GLU B 1 107 ? -19.453 8.336 6.223 1 97.62 107 GLU B O 1
ATOM 1813 N N . GLY B 1 108 ? -19.031 10.477 6.934 1 94.44 108 GLY B N 1
ATOM 1814 C CA . GLY B 1 108 ? -20.109 10.422 7.906 1 94.44 108 GLY B CA 1
ATOM 1815 C C . GLY B 1 108 ? -19.922 9.344 8.961 1 94.44 108 GLY B C 1
ATOM 1816 O O . GLY B 1 108 ? -18.875 9.289 9.609 1 94.44 108 GLY B O 1
ATOM 1817 N N . ASP B 1 109 ? -20.922 8.461 9.055 1 95.75 109 ASP B N 1
ATOM 1818 C CA . ASP B 1 109 ? -20.844 7.418 10.07 1 95.75 109 ASP B CA 1
ATOM 1819 C C . ASP B 1 109 ? -20.203 6.152 9.508 1 95.75 109 ASP B C 1
ATOM 1821 O O . ASP B 1 109 ? -19.969 5.191 10.242 1 95.75 109 ASP B O 1
ATOM 1825 N N . THR B 1 110 ? -19.891 6.18 8.266 1 98.25 110 THR B N 1
ATOM 1826 C CA . THR B 1 110 ? -19.328 4.996 7.629 1 98.25 110 THR B CA 1
ATOM 1827 C C . THR B 1 110 ? -17.812 4.965 7.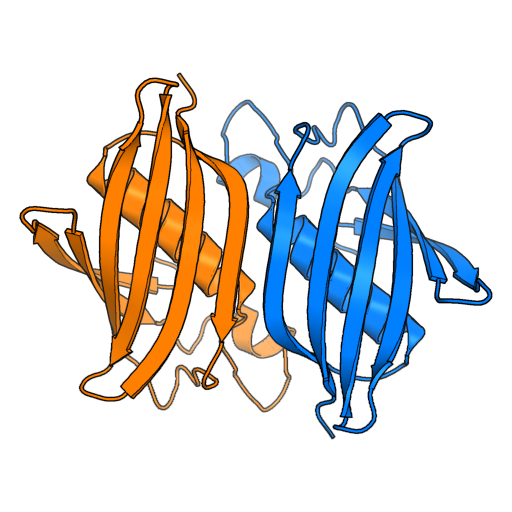797 1 98.25 110 THR B C 1
ATOM 1829 O O . THR B 1 110 ? -17.125 5.957 7.527 1 98.25 110 THR B O 1
ATOM 1832 N N . ILE B 1 111 ? -17.266 3.877 8.289 1 98.75 111 ILE B N 1
ATOM 1833 C CA . ILE B 1 111 ? -15.828 3.658 8.367 1 98.75 111 ILE B CA 1
ATOM 1834 C C . ILE B 1 111 ? -15.383 2.744 7.23 1 98.75 111 ILE B C 1
ATOM 1836 O O . ILE B 1 111 ? -15.898 1.638 7.074 1 98.75 111 ILE B O 1
ATOM 1840 N N . PHE B 1 112 ? -14.484 3.154 6.406 1 98.81 112 PHE B N 1
ATOM 1841 C CA . PHE B 1 112 ? -13.984 2.375 5.281 1 98.81 112 PHE B CA 1
ATOM 1842 C C . PHE B 1 112 ? -12.688 1.658 5.652 1 98.81 112 PHE B C 1
ATOM 1844 O O . PHE B 1 112 ? -12.414 0.565 5.152 1 98.81 112 PHE B O 1
ATOM 1851 N N . SER B 1 113 ? -11.844 2.273 6.504 1 98.88 113 SER B N 1
ATOM 1852 C CA . SER B 1 113 ? -10.586 1.639 6.883 1 98.88 113 SER B CA 1
ATOM 1853 C C . SER B 1 113 ? -10.109 2.125 8.25 1 98.88 113 SER B C 1
ATOM 1855 O O . SER B 1 113 ? -10.406 3.252 8.648 1 98.88 113 SER B O 1
ATOM 1857 N N . LYS B 1 114 ? -9.461 1.341 8.984 1 98.94 114 LYS B N 1
ATOM 1858 C CA . LYS B 1 114 ? -8.656 1.642 10.164 1 98.94 114 LYS B CA 1
ATOM 1859 C C . LYS B 1 114 ? -7.176 1.409 9.891 1 98.94 114 LYS B C 1
ATOM 1861 O O . LYS B 1 114 ? -6.797 0.39 9.312 1 98.94 114 LYS B O 1
ATOM 1866 N N . ILE B 1 115 ? -6.379 2.365 10.297 1 98.81 115 ILE B N 1
ATOM 1867 C CA . ILE B 1 115 ? -4.988 2.283 9.859 1 98.81 115 ILE B CA 1
ATOM 1868 C C . ILE B 1 115 ? -4.062 2.475 11.062 1 98.81 115 ILE B C 1
ATOM 1870 O O . ILE B 1 115 ? -4.367 3.24 11.977 1 98.81 115 ILE B O 1
ATOM 1874 N N . ASN B 1 116 ? -2.992 1.854 11.156 1 98.94 116 ASN B N 1
ATOM 1875 C CA . ASN B 1 116 ? -1.872 1.978 12.078 1 98.94 116 ASN B CA 1
ATOM 1876 C C . ASN B 1 116 ? -0.535 1.768 11.375 1 98.94 116 ASN B C 1
ATOM 1878 O O . ASN B 1 116 ? -0.207 0.649 10.977 1 98.94 116 ASN B O 1
ATOM 1882 N N . LEU B 1 117 ? 0.174 2.793 11.203 1 98.94 117 LEU B N 1
ATOM 1883 C CA . LEU B 1 117 ? 1.384 2.828 10.383 1 98.94 117 LEU B CA 1
ATOM 1884 C C . LEU B 1 117 ? 2.551 3.42 11.164 1 98.94 117 LEU B C 1
ATOM 1886 O O . LEU B 1 117 ? 2.346 4.207 12.094 1 98.94 117 LEU B O 1
ATOM 1890 N N . ILE B 1 118 ? 3.729 3.096 10.82 1 98.94 118 ILE B N 1
ATOM 1891 C CA . ILE B 1 118 ? 4.949 3.684 11.359 1 98.94 118 ILE B CA 1
ATOM 1892 C C . ILE B 1 118 ? 5.793 4.258 10.227 1 98.94 118 ILE B C 1
ATOM 1894 O O . ILE B 1 118 ? 6.098 3.562 9.258 1 98.94 118 ILE B O 1
ATOM 1898 N N . PHE B 1 119 ? 6.16 5.445 10.383 1 98.62 119 PHE B N 1
ATOM 1899 C CA . PHE B 1 119 ? 6.977 6.156 9.398 1 98.62 119 PHE B CA 1
ATOM 1900 C C . PHE B 1 119 ? 8.289 6.609 10.016 1 98.62 119 PHE B C 1
ATOM 1902 O O . PHE B 1 119 ? 8.383 6.805 11.234 1 98.62 119 PHE B O 1
ATOM 1909 N N . GLU B 1 120 ? 9.266 6.785 9.219 1 97.44 120 GLU B N 1
ATOM 1910 C CA . GLU B 1 120 ? 10.539 7.402 9.578 1 97.44 120 GLU B CA 1
ATOM 1911 C C . GLU B 1 120 ? 10.789 8.664 8.758 1 97.44 120 GLU B C 1
ATOM 1913 O O . GLU B 1 120 ? 10.672 8.656 7.535 1 97.44 120 GLU B O 1
ATOM 1918 N N . GLU B 1 121 ? 11.117 9.742 9.43 1 94.81 121 GLU B N 1
ATOM 1919 C CA . GLU B 1 121 ? 11.422 10.977 8.719 1 94.81 121 GLU B CA 1
ATOM 1920 C C . GLU B 1 121 ? 12.742 10.867 7.953 1 94.81 121 GLU B C 1
ATOM 1922 O O . GLU B 1 121 ? 13.719 10.328 8.477 1 94.81 121 GLU B O 1
ATOM 1927 N N . VAL B 1 122 ? 12.617 11.281 6.641 1 88.12 122 VAL B N 1
ATOM 1928 C CA . VAL B 1 122 ? 13.82 11.305 5.816 1 88.12 122 VAL B CA 1
ATOM 1929 C C . VAL B 1 122 ? 14.383 12.719 5.762 1 88.12 122 VAL B C 1
ATOM 1931 O O . VAL B 1 122 ? 13.648 13.68 5.512 1 88.12 122 VAL B O 1
ATOM 1934 N N . LYS B 1 123 ? 15.617 13.016 6.375 1 71 123 LYS B N 1
ATOM 1935 C CA . LYS B 1 123 ? 16.312 14.305 6.363 1 71 123 LYS B CA 1
ATOM 1936 C C . LYS B 1 123 ? 17 14.547 5.027 1 71 123 LYS B C 1
ATOM 1938 O O . LYS B 1 123 ? 17.469 13.602 4.383 1 71 123 LYS B O 1
#